Protein AF-A0A356KDH3-F1 (afdb_monomer_lite)

Foldseek 3Di:
DDVVVVLVVLLLVLLVLLLVLLVVLQVLLLLLQLVLCQLQVLLDPDDLLVLQPDDQVPQVVPDPDPGSSNSRSVVDTDLDLQSSQSNLQSSLPADPDPDRRGRQLDCVVPVPLNLVSNLSSLQSVCCVPVVQFCDPVSQVVNCVSVVDRGDGGRRRDDPVNSVVSNVSSVVSSLVVLVSSLVSSQVRQQNSCVVPVPSDDQQVVQQSSCVSSVHWHHHVRDIDD

Secondary structure (DSSP, 8-state):
--HHHHHHHHHHHHHHHHHHHHHHHHHHHHHHHHHHHHHHGGG--SGGGGGSSS-HHHHTTT---SSHHHHHHHTS----HHHHHHHHHHHTPPTT--S----TT-TTT-HHHHHHHHHHHHHHHHHHHHTTB--HHHHHHHHHHHSS-----B----HHHHHHHHHHHHHHHHHHHHHHHHHHHHHHHHHHHH-TTS--HHHHHHHHHHHHTS-EEETTEEE-

Structure (mmCIF, N/CA/C/O backbone):
data_AF-A0A356KDH3-F1
#
_entry.id   AF-A0A356KDH3-F1
#
loop_
_atom_site.group_PDB
_atom_site.id
_atom_site.type_symbol
_atom_site.label_atom_id
_atom_site.label_alt_id
_atom_site.label_comp_id
_atom_site.label_asym_id
_atom_site.label_entity_id
_atom_site.label_seq_id
_atom_site.pdbx_PDB_ins_code
_atom_site.Cartn_x
_atom_site.Cartn_y
_atom_site.Cartn_z
_atom_site.occupancy
_atom_site.B_iso_or_equiv
_atom_site.auth_seq_id
_atom_site.auth_comp_id
_atom_site.auth_asym_id
_atom_site.auth_atom_id
_atom_site.pdbx_PDB_model_num
ATOM 1 N N . MET A 1 1 ? 39.402 -3.839 -19.438 1.00 57.22 1 MET A N 1
ATOM 2 C CA . MET A 1 1 ? 38.059 -4.019 -18.837 1.00 57.22 1 MET A CA 1
ATOM 3 C C . MET A 1 1 ? 37.031 -3.725 -19.926 1.00 57.22 1 MET A C 1
ATOM 5 O O . MET A 1 1 ? 37.143 -2.664 -20.517 1.00 57.22 1 MET A O 1
ATOM 9 N N . HIS A 1 2 ? 36.132 -4.651 -20.288 1.00 72.75 2 HIS A N 1
ATOM 10 C CA . HIS A 1 2 ? 35.203 -4.473 -21.423 1.00 72.75 2 HIS A CA 1
ATOM 11 C C . HIS A 1 2 ? 34.032 -3.538 -21.049 1.00 72.75 2 HIS A C 1
ATOM 13 O O . HIS A 1 2 ? 33.134 -3.988 -20.330 1.00 72.75 2 HIS A O 1
ATOM 19 N N . PRO A 1 3 ? 33.976 -2.282 -21.542 1.00 82.12 3 PRO A N 1
ATOM 20 C CA . PRO A 1 3 ? 32.981 -1.294 -21.101 1.00 82.12 3 PRO A CA 1
ATOM 21 C C . PRO A 1 3 ? 31.536 -1.746 -21.354 1.00 82.12 3 PRO A C 1
ATOM 23 O O . PRO A 1 3 ? 30.686 -1.651 -20.474 1.00 82.12 3 PRO A O 1
ATOM 26 N N . ALA A 1 4 ? 31.288 -2.385 -22.501 1.00 85.38 4 ALA A N 1
ATOM 27 C CA . ALA A 1 4 ? 29.973 -2.919 -22.854 1.00 85.38 4 ALA A CA 1
ATOM 28 C C . ALA A 1 4 ? 29.511 -4.074 -21.942 1.00 85.38 4 ALA A C 1
ATOM 30 O O . ALA A 1 4 ? 28.316 -4.276 -21.732 1.00 85.38 4 ALA A O 1
ATOM 31 N N . ALA A 1 5 ? 30.440 -4.870 -21.401 1.00 87.56 5 ALA A N 1
ATOM 32 C CA . ALA A 1 5 ? 30.086 -5.934 -20.463 1.00 87.56 5 ALA A CA 1
ATOM 33 C C . ALA A 1 5 ? 29.692 -5.351 -19.101 1.00 87.56 5 ALA A C 1
ATOM 35 O O . ALA A 1 5 ? 28.719 -5.812 -18.503 1.00 87.56 5 ALA A O 1
ATOM 36 N N . PHE A 1 6 ? 30.416 -4.327 -18.649 1.00 90.38 6 PHE A N 1
ATOM 37 C CA . PHE A 1 6 ? 30.128 -3.603 -17.416 1.00 90.38 6 PHE A CA 1
ATOM 38 C C . PHE A 1 6 ? 28.756 -2.919 -17.466 1.00 90.38 6 PHE A C 1
ATOM 40 O O . PHE A 1 6 ? 27.935 -3.132 -16.577 1.00 90.38 6 PHE A O 1
ATOM 47 N N . GLU A 1 7 ? 28.459 -2.192 -18.542 1.00 89.19 7 GLU A N 1
ATOM 48 C CA . GLU A 1 7 ? 27.177 -1.505 -18.737 1.00 89.19 7 GLU A CA 1
ATOM 49 C C . GLU A 1 7 ? 25.983 -2.477 -18.706 1.00 89.19 7 GLU A C 1
ATOM 51 O O . GLU A 1 7 ? 25.019 -2.275 -17.963 1.00 89.19 7 GLU A O 1
ATOM 56 N N . ARG A 1 8 ? 26.080 -3.616 -19.408 1.00 89.38 8 ARG A N 1
ATOM 57 C CA . ARG A 1 8 ? 25.052 -4.671 -19.344 1.00 89.38 8 ARG A CA 1
ATOM 58 C C . ARG A 1 8 ? 24.839 -5.203 -17.927 1.00 89.38 8 ARG A C 1
ATOM 60 O O . ARG A 1 8 ? 23.698 -5.472 -17.548 1.00 89.38 8 ARG A O 1
ATOM 67 N N . HIS A 1 9 ? 25.909 -5.376 -17.150 1.00 91.12 9 HIS A N 1
ATOM 68 C CA . HIS A 1 9 ? 25.795 -5.807 -15.754 1.00 91.12 9 HIS A CA 1
ATOM 69 C C . HIS A 1 9 ? 25.135 -4.735 -14.889 1.00 91.12 9 HIS A C 1
ATOM 71 O O . HIS A 1 9 ? 24.258 -5.070 -14.096 1.00 91.12 9 HIS A O 1
ATOM 77 N N . GLN A 1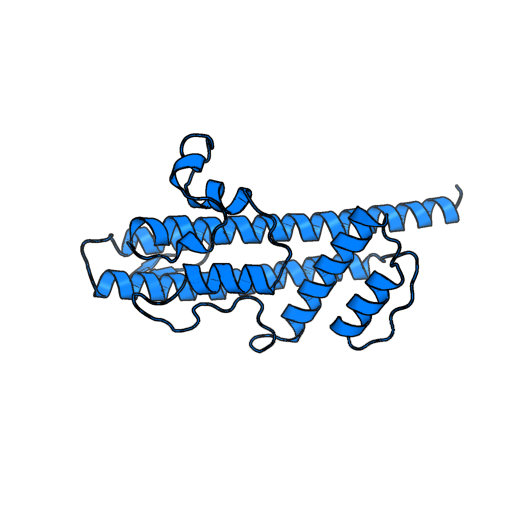 10 ? 25.462 -3.457 -15.089 1.00 93.88 10 GLN A N 1
ATOM 78 C CA . GLN A 1 10 ? 24.799 -2.366 -14.376 1.00 93.88 10 GLN A CA 1
ATOM 79 C C . GLN A 1 10 ? 23.290 -2.337 -14.642 1.00 93.88 10 GLN A C 1
ATOM 81 O O . GLN A 1 10 ? 22.510 -2.266 -13.696 1.00 93.88 10 GLN A O 1
ATOM 86 N N . HIS A 1 11 ? 22.850 -2.462 -15.897 1.00 92.75 11 HIS A N 1
ATOM 87 C CA . HIS A 1 11 ? 21.415 -2.522 -16.200 1.00 92.75 11 HIS A CA 1
ATOM 88 C C . HIS A 1 11 ? 20.734 -3.745 -15.580 1.00 92.75 11 HIS A C 1
ATOM 90 O O . HIS A 1 11 ? 19.606 -3.647 -15.100 1.00 92.75 11 HIS A O 1
ATOM 96 N N . ARG A 1 12 ? 21.411 -4.901 -15.535 1.00 91.69 12 ARG A N 1
ATOM 97 C CA . ARG A 1 12 ? 20.897 -6.090 -14.837 1.00 91.69 12 ARG A CA 1
ATOM 98 C C . ARG A 1 12 ? 20.719 -5.830 -13.343 1.00 91.69 12 ARG A C 1
ATOM 100 O O . ARG A 1 12 ? 19.638 -6.101 -12.834 1.00 91.69 12 ARG A O 1
ATOM 107 N N . LEU A 1 13 ? 21.725 -5.259 -12.682 1.00 94.44 13 LEU A N 1
ATOM 108 C CA . LEU A 1 13 ? 21.661 -4.920 -11.259 1.00 94.44 13 LEU A CA 1
ATOM 109 C C . LEU A 1 13 ? 20.529 -3.935 -10.965 1.00 94.44 13 LEU A C 1
ATOM 111 O O . LEU A 1 13 ? 19.724 -4.184 -10.077 1.00 94.44 13 LEU A O 1
ATOM 115 N N . ARG A 1 14 ? 20.392 -2.867 -11.755 1.00 96.25 14 ARG A N 1
ATOM 116 C CA . ARG A 1 14 ? 19.318 -1.876 -11.569 1.00 96.25 14 ARG A CA 1
ATOM 117 C C . ARG A 1 14 ? 17.923 -2.490 -11.684 1.00 96.25 14 ARG A C 1
ATOM 119 O O . ARG A 1 14 ? 17.035 -2.126 -10.925 1.00 96.25 14 ARG A O 1
ATOM 126 N N . ARG A 1 15 ? 17.726 -3.461 -12.581 1.00 95.06 15 ARG A N 1
ATOM 127 C CA . ARG A 1 15 ? 16.456 -4.202 -12.664 1.00 95.06 15 ARG A CA 1
ATOM 128 C C . ARG A 1 15 ? 16.177 -5.036 -11.422 1.00 95.06 15 ARG A C 1
ATOM 130 O O . ARG A 1 15 ? 15.038 -5.053 -10.974 1.00 95.06 15 ARG A O 1
ATOM 137 N N . LEU A 1 16 ? 17.195 -5.695 -10.870 1.00 94.88 16 LEU A N 1
ATOM 138 C CA . LEU A 1 16 ? 17.052 -6.428 -9.610 1.00 94.88 16 LEU A CA 1
ATOM 139 C C . LEU A 1 16 ? 16.675 -5.484 -8.466 1.00 94.88 16 LEU A C 1
ATOM 141 O O . LEU A 1 16 ? 15.804 -5.821 -7.676 1.00 94.88 16 LEU A O 1
ATOM 145 N N . VAL A 1 17 ? 17.258 -4.282 -8.425 1.00 96.38 17 VAL A N 1
ATOM 146 C CA . VAL A 1 17 ? 16.888 -3.265 -7.431 1.00 96.38 17 VAL A CA 1
ATOM 147 C C . VAL A 1 17 ? 15.428 -2.829 -7.594 1.00 96.38 17 VAL A C 1
ATOM 149 O O . VAL A 1 17 ? 14.711 -2.782 -6.604 1.00 96.38 17 VAL A O 1
ATOM 152 N N . ILE A 1 18 ? 14.950 -2.571 -8.817 1.00 96.25 18 ILE A N 1
ATOM 153 C CA . ILE A 1 18 ? 13.535 -2.217 -9.054 1.00 96.25 18 ILE A CA 1
ATOM 154 C C . ILE A 1 18 ? 12.591 -3.335 -8.589 1.00 96.25 18 ILE A C 1
ATOM 156 O O . ILE A 1 18 ? 11.567 -3.049 -7.972 1.00 96.25 18 ILE A O 1
ATOM 160 N N . VAL A 1 19 ? 12.930 -4.601 -8.854 1.00 95.38 19 VAL A N 1
ATOM 161 C CA . VAL A 1 19 ? 12.142 -5.745 -8.365 1.00 95.38 19 VAL A CA 1
ATOM 162 C C . VAL A 1 19 ? 12.132 -5.784 -6.842 1.00 95.38 19 VAL A C 1
ATOM 164 O O . VAL A 1 19 ? 11.056 -5.877 -6.261 1.00 95.38 19 VAL A O 1
ATOM 167 N N . ALA A 1 20 ? 13.295 -5.643 -6.205 1.00 96.38 20 ALA A N 1
ATOM 168 C CA . ALA A 1 20 ? 13.407 -5.647 -4.751 1.00 96.38 20 ALA A CA 1
ATOM 169 C C . ALA A 1 20 ? 12.597 -4.512 -4.101 1.00 96.38 20 ALA A C 1
ATOM 171 O O . ALA A 1 20 ? 11.938 -4.738 -3.093 1.00 96.38 20 ALA A O 1
ATOM 172 N N . LEU A 1 21 ? 12.587 -3.314 -4.698 1.00 97.25 21 LEU A N 1
ATOM 173 C CA . LEU A 1 21 ? 11.767 -2.191 -4.231 1.00 97.25 21 LEU A CA 1
ATOM 174 C C . LEU A 1 21 ? 10.266 -2.505 -4.319 1.00 97.25 21 LEU A C 1
ATOM 176 O O . LEU A 1 21 ? 9.533 -2.280 -3.360 1.00 97.25 21 LEU A O 1
ATOM 180 N N . ALA A 1 22 ? 9.806 -3.066 -5.441 1.00 95.50 22 ALA A N 1
ATOM 181 C CA . ALA A 1 22 ? 8.402 -3.440 -5.610 1.00 95.50 22 ALA A CA 1
ATOM 182 C C . ALA A 1 22 ? 7.972 -4.575 -4.657 1.00 95.50 22 ALA A C 1
ATOM 184 O O . ALA A 1 22 ? 6.847 -4.567 -4.166 1.00 95.50 22 ALA A O 1
ATOM 185 N N . GLU A 1 23 ? 8.857 -5.534 -4.373 1.00 94.31 23 GLU A N 1
ATOM 186 C CA . GLU A 1 23 ? 8.612 -6.615 -3.405 1.00 94.31 23 GLU A CA 1
ATOM 187 C C . GLU A 1 23 ? 8.605 -6.118 -1.959 1.00 94.31 23 GLU A C 1
ATOM 189 O O . GLU A 1 23 ? 7.753 -6.529 -1.172 1.00 94.31 23 GLU A O 1
ATOM 194 N N . ALA A 1 24 ? 9.514 -5.206 -1.609 1.00 95.75 24 ALA A N 1
ATOM 195 C CA . ALA A 1 24 ? 9.510 -4.552 -0.305 1.00 95.75 24 ALA A CA 1
ATOM 196 C C . ALA A 1 24 ? 8.209 -3.769 -0.090 1.00 95.75 24 ALA A C 1
ATOM 198 O O . ALA A 1 24 ? 7.598 -3.869 0.971 1.00 95.75 24 ALA A O 1
ATOM 199 N N . PHE A 1 25 ? 7.739 -3.063 -1.122 1.00 96.00 25 PHE A N 1
ATOM 200 C CA . PHE A 1 25 ? 6.462 -2.365 -1.067 1.00 96.00 25 PHE A CA 1
ATOM 201 C C . PHE A 1 25 ? 5.271 -3.325 -0.924 1.00 96.00 25 PHE A C 1
ATOM 203 O O . PHE A 1 25 ? 4.368 -3.066 -0.137 1.00 96.00 25 PHE A O 1
ATOM 210 N N . GLU A 1 26 ? 5.270 -4.471 -1.615 1.00 94.12 26 GLU A N 1
ATOM 211 C CA . GLU A 1 26 ? 4.244 -5.505 -1.416 1.00 94.12 26 GLU A CA 1
ATOM 212 C C . GLU A 1 26 ? 4.212 -6.015 0.033 1.00 94.12 26 GLU A C 1
ATOM 214 O O . GLU A 1 26 ? 3.135 -6.172 0.613 1.00 94.12 26 GLU A O 1
ATOM 219 N N . ARG A 1 27 ? 5.382 -6.260 0.634 1.00 93.44 27 ARG A N 1
ATOM 220 C CA . ARG A 1 27 ? 5.480 -6.662 2.042 1.00 93.44 27 ARG A CA 1
ATOM 221 C C . ARG A 1 27 ? 4.936 -5.575 2.971 1.00 93.44 27 ARG A C 1
ATOM 223 O O . ARG A 1 27 ? 4.123 -5.897 3.831 1.00 93.44 27 ARG A O 1
ATOM 230 N N . TYR A 1 28 ? 5.276 -4.313 2.729 1.00 94.75 28 TYR A N 1
ATOM 231 C CA . TYR A 1 28 ? 4.692 -3.181 3.449 1.00 94.75 28 TYR A CA 1
ATOM 232 C C . TYR A 1 28 ? 3.150 -3.172 3.368 1.00 94.75 28 TYR A C 1
ATOM 234 O O . TYR A 1 28 ? 2.479 -3.082 4.395 1.00 94.75 28 TYR A O 1
ATOM 242 N N . LEU A 1 29 ? 2.559 -3.367 2.179 1.00 93.81 29 LEU A N 1
ATOM 243 C CA . LEU A 1 29 ? 1.096 -3.431 2.023 1.00 93.81 29 LEU A CA 1
ATOM 244 C C . LEU A 1 29 ? 0.463 -4.531 2.888 1.00 93.81 29 LEU A C 1
ATOM 246 O O . LEU A 1 29 ? -0.603 -4.326 3.473 1.00 93.81 29 LEU A O 1
ATOM 250 N N . LYS A 1 30 ? 1.111 -5.698 2.965 1.00 91.81 30 LYS A N 1
ATOM 251 C CA . LYS A 1 30 ? 0.658 -6.824 3.789 1.00 91.81 30 LYS A CA 1
ATOM 252 C C . LYS A 1 30 ? 0.759 -6.528 5.279 1.00 91.81 30 LYS A C 1
ATOM 254 O O . LYS A 1 30 ? -0.154 -6.898 6.011 1.00 91.81 30 LYS A O 1
ATOM 259 N N . GLU A 1 31 ? 1.832 -5.878 5.718 1.00 92.94 31 GLU A N 1
ATOM 260 C CA . GLU A 1 31 ? 2.036 -5.480 7.115 1.00 92.94 31 GLU A CA 1
ATOM 261 C C . GLU A 1 31 ? 0.968 -4.475 7.560 1.00 92.94 31 GLU A C 1
ATOM 263 O O . GLU A 1 31 ? 0.298 -4.693 8.569 1.00 92.94 31 GLU A O 1
ATOM 268 N N . VAL A 1 32 ? 0.700 -3.445 6.752 1.00 94.44 32 VAL A N 1
ATOM 269 C CA . VAL A 1 32 ? -0.387 -2.487 7.019 1.00 94.44 32 VAL A CA 1
ATOM 270 C C . VAL A 1 32 ? -1.753 -3.176 7.002 1.00 94.44 32 VAL A C 1
ATOM 272 O O . VAL A 1 32 ? -2.603 -2.916 7.857 1.00 94.44 32 VAL A O 1
ATOM 275 N N . GLY A 1 33 ? -1.974 -4.095 6.059 1.00 91.88 33 GLY A N 1
ATOM 276 C CA . GLY A 1 33 ? -3.181 -4.916 6.020 1.00 91.88 33 GLY A CA 1
ATOM 277 C C . GLY A 1 33 ? -3.348 -5.772 7.279 1.00 91.88 33 GLY A C 1
ATOM 278 O O . GLY A 1 33 ? -4.453 -5.863 7.809 1.00 91.88 33 GLY A O 1
ATOM 279 N N . ALA A 1 34 ? -2.262 -6.360 7.784 1.00 90.69 34 ALA A N 1
ATOM 280 C CA . ALA A 1 34 ? -2.263 -7.168 8.999 1.00 90.69 34 ALA A CA 1
ATOM 281 C C . ALA A 1 34 ? -2.639 -6.334 10.228 1.00 90.69 34 ALA A C 1
ATOM 283 O O . ALA A 1 34 ? -3.549 -6.726 10.953 1.00 90.69 34 ALA A O 1
ATOM 284 N N . ILE A 1 35 ? -2.043 -5.145 10.380 1.00 92.94 35 ILE A N 1
ATOM 285 C CA . ILE A 1 35 ? -2.403 -4.180 11.431 1.00 92.94 35 I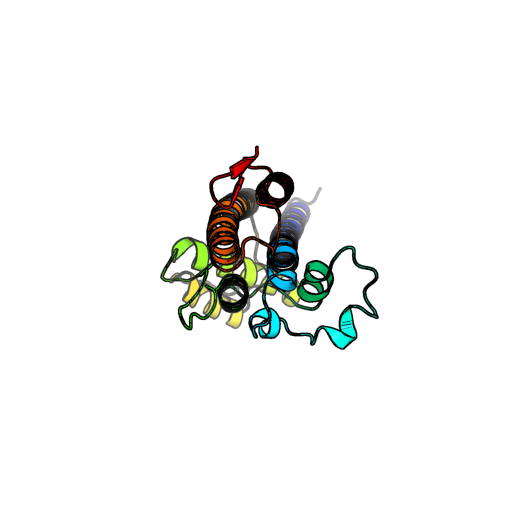LE A CA 1
ATOM 286 C C . ILE A 1 35 ? -3.910 -3.893 11.406 1.00 92.94 35 ILE A C 1
ATOM 288 O O . ILE A 1 35 ? -4.584 -3.969 12.432 1.00 92.94 35 ILE A O 1
ATOM 292 N N . CYS A 1 36 ? -4.465 -3.616 10.222 1.00 92.00 36 CYS A N 1
ATOM 293 C CA . CYS A 1 36 ? -5.896 -3.355 10.080 1.00 92.00 36 CYS A CA 1
ATOM 294 C C . CYS A 1 36 ? -6.749 -4.555 10.517 1.00 92.00 36 CYS A C 1
ATOM 296 O O . CYS A 1 36 ? -7.773 -4.374 11.171 1.00 92.00 36 CYS A O 1
ATOM 298 N N . VAL A 1 37 ? -6.349 -5.780 10.162 1.00 89.50 37 VAL A N 1
ATOM 299 C CA . VAL A 1 37 ? -7.062 -6.996 10.575 1.00 89.50 37 VAL A CA 1
ATOM 300 C C . VAL A 1 37 ? -7.001 -7.173 12.085 1.00 89.50 37 VAL A C 1
ATOM 302 O O . VAL A 1 37 ? -8.040 -7.418 12.689 1.00 89.50 37 VAL A O 1
ATOM 305 N N . ASP A 1 38 ? -5.830 -7.024 12.696 1.00 88.81 38 ASP A N 1
ATOM 306 C CA . ASP A 1 38 ? -5.641 -7.266 14.128 1.00 88.81 38 ASP A CA 1
ATOM 307 C C . ASP A 1 38 ? -6.406 -6.254 14.998 1.00 88.81 38 ASP A C 1
ATOM 309 O O . ASP A 1 38 ? -6.894 -6.609 16.070 1.00 88.81 38 ASP A O 1
ATOM 313 N N . HIS A 1 39 ? -6.601 -5.019 14.520 1.00 90.12 39 HIS A N 1
ATOM 314 C CA . HIS A 1 39 ? -7.438 -4.031 15.213 1.00 90.12 39 HIS A CA 1
ATOM 315 C C . HIS A 1 39 ? -8.932 -4.226 15.009 1.00 90.12 39 HIS A C 1
ATOM 317 O O . HIS A 1 39 ? -9.712 -3.943 15.913 1.00 90.12 39 HIS A O 1
ATOM 323 N N . VAL A 1 40 ? -9.346 -4.679 13.829 1.00 88.12 40 VAL A N 1
ATOM 324 C CA . VAL A 1 40 ? -10.763 -4.710 13.458 1.00 88.12 40 VAL A CA 1
ATOM 325 C C . VAL A 1 40 ? -11.410 -6.059 13.778 1.00 88.12 40 VAL A C 1
ATOM 327 O O . VAL A 1 40 ? -12.534 -6.092 14.272 1.00 88.12 40 VAL A O 1
ATOM 330 N N . ALA A 1 41 ? -10.723 -7.174 13.522 1.00 85.31 41 ALA A N 1
ATOM 331 C CA . ALA A 1 41 ? -11.270 -8.523 13.677 1.00 85.31 41 ALA A CA 1
ATOM 332 C C . ALA A 1 41 ? -11.812 -8.834 15.086 1.00 85.31 41 ALA A C 1
ATOM 334 O O . ALA A 1 41 ? -12.866 -9.463 15.160 1.00 85.31 41 ALA A O 1
ATOM 335 N N . PRO A 1 42 ? -11.174 -8.401 16.194 1.00 85.38 42 PRO A N 1
ATOM 336 C CA . PRO A 1 42 ? -11.698 -8.664 17.537 1.00 85.38 42 PRO A CA 1
ATOM 337 C C . PRO A 1 42 ? -12.964 -7.869 17.881 1.00 85.38 42 PRO A C 1
ATOM 339 O O . PRO A 1 42 ? -13.650 -8.210 18.839 1.00 85.38 42 PRO A O 1
ATOM 342 N N . LEU A 1 43 ? -13.252 -6.796 17.137 1.00 85.00 43 LEU A N 1
ATOM 343 C CA . LEU A 1 43 ? -14.260 -5.792 17.491 1.00 85.00 43 LEU A CA 1
ATOM 344 C C . LEU A 1 43 ? -15.539 -5.892 16.655 1.00 85.00 43 LEU A C 1
ATOM 346 O O . LEU A 1 43 ? -16.503 -5.175 16.911 1.00 85.00 43 LEU A O 1
ATOM 350 N N . VAL A 1 44 ? -15.551 -6.746 15.631 1.00 81.88 44 VAL A N 1
ATOM 351 C CA . VAL A 1 44 ? -16.681 -6.880 14.710 1.00 81.88 44 VAL A CA 1
ATOM 352 C C . VAL A 1 44 ? -17.069 -8.340 14.513 1.00 81.88 44 VAL A C 1
ATOM 354 O O . VAL A 1 44 ? -16.235 -9.238 14.506 1.00 81.88 44 VAL A O 1
ATOM 357 N N . THR A 1 45 ? -18.359 -8.579 14.298 1.00 75.44 45 THR A N 1
ATOM 358 C CA . THR A 1 45 ? -18.921 -9.915 14.033 1.00 75.44 45 THR A CA 1
ATOM 359 C C . THR A 1 45 ? -19.390 -10.082 12.586 1.00 75.44 45 THR A C 1
ATOM 361 O O . THR A 1 45 ? -20.043 -11.068 12.249 1.00 75.44 45 THR A O 1
ATOM 364 N N . ASP A 1 46 ? -19.073 -9.115 11.720 1.00 74.62 46 ASP A N 1
ATOM 365 C CA . ASP A 1 46 ? -19.547 -9.068 10.341 1.00 74.62 46 ASP A CA 1
ATOM 366 C C . ASP A 1 46 ? -18.600 -9.733 9.320 1.00 74.62 46 ASP A C 1
ATOM 368 O O . ASP A 1 46 ? -17.503 -10.214 9.608 1.00 74.62 46 ASP A O 1
ATOM 372 N N . ASP A 1 47 ? -19.054 -9.753 8.068 1.00 73.44 47 ASP A N 1
ATOM 373 C CA . ASP A 1 47 ? -18.426 -10.455 6.952 1.00 73.44 47 ASP A CA 1
ATOM 374 C C . ASP A 1 47 ? -17.217 -9.730 6.326 1.00 73.44 47 ASP A C 1
ATOM 376 O O . ASP A 1 47 ? -16.783 -10.095 5.221 1.00 73.44 47 ASP A O 1
ATOM 380 N N . ARG A 1 48 ? -16.658 -8.684 6.947 1.00 76.88 48 ARG A N 1
ATOM 381 C CA . ARG A 1 48 ? -15.560 -7.908 6.343 1.00 76.88 48 ARG A CA 1
ATOM 382 C C . ARG A 1 48 ? -14.294 -8.729 6.082 1.00 76.88 48 ARG A C 1
ATOM 384 O O . ARG A 1 48 ? -13.632 -8.514 5.069 1.00 76.88 48 ARG A O 1
ATOM 391 N N . LEU A 1 49 ? -14.017 -9.753 6.891 1.00 74.88 49 LEU A N 1
ATOM 392 C CA . LEU A 1 49 ? -12.844 -10.623 6.719 1.00 74.88 49 LEU A CA 1
ATOM 393 C C . LEU A 1 49 ? -12.967 -11.617 5.551 1.00 74.88 49 LEU A C 1
ATOM 395 O O . LEU A 1 49 ? -11.954 -12.143 5.099 1.00 74.88 49 LEU A O 1
ATOM 399 N N . LYS A 1 50 ? -14.165 -11.815 4.972 1.00 75.12 50 LYS A N 1
ATOM 400 C CA . LYS A 1 50 ? -14.356 -12.665 3.773 1.00 75.12 50 LYS A CA 1
ATOM 401 C C . LYS A 1 50 ? -13.633 -12.139 2.526 1.00 75.12 50 LYS A C 1
ATOM 403 O O . LYS A 1 50 ? -13.588 -12.825 1.510 1.00 75.12 50 LYS A O 1
ATOM 408 N N . VAL A 1 51 ? -13.115 -10.908 2.560 1.00 74.00 51 VAL A N 1
ATOM 409 C CA . VAL A 1 51 ? -12.284 -10.359 1.476 1.00 74.00 51 VAL A CA 1
ATOM 410 C C . VAL A 1 51 ? -10.898 -11.006 1.411 1.00 74.00 51 VAL A C 1
ATOM 412 O O . VAL A 1 51 ? -10.214 -10.897 0.392 1.00 74.00 51 VAL A O 1
ATOM 415 N N . LEU A 1 52 ? -10.485 -11.674 2.488 1.00 72.44 52 LEU A N 1
ATOM 416 C CA . LEU A 1 52 ? -9.224 -12.388 2.572 1.00 72.44 52 LEU A CA 1
ATOM 417 C C . LEU A 1 52 ? -9.437 -13.838 2.106 1.00 72.44 52 LEU A C 1
ATOM 419 O O . LEU A 1 52 ? -10.470 -14.440 2.396 1.00 72.44 52 LEU A O 1
ATOM 423 N N . PRO A 1 53 ? -8.491 -14.396 1.334 1.00 63.66 53 PRO A N 1
ATOM 424 C CA . PRO A 1 53 ? -8.718 -15.618 0.565 1.00 63.66 53 PRO A CA 1
ATOM 425 C C . PRO A 1 53 ? -8.825 -16.890 1.410 1.00 63.66 53 PRO A C 1
ATOM 427 O O . PRO A 1 53 ? -9.251 -17.914 0.882 1.00 63.66 53 PRO A O 1
ATOM 430 N N . VAL A 1 54 ? -8.444 -16.854 2.690 1.00 61.94 54 VAL A N 1
ATOM 431 C CA . VAL A 1 54 ? -8.436 -18.046 3.541 1.00 61.94 54 VAL A CA 1
ATOM 432 C C . VAL A 1 54 ? -9.465 -17.930 4.657 1.00 61.94 54 VAL A C 1
ATOM 434 O O . VAL A 1 54 ? -9.483 -16.962 5.413 1.00 61.94 54 VAL A O 1
ATOM 437 N N . THR A 1 55 ? -10.314 -18.950 4.794 1.00 55.66 55 THR A N 1
ATOM 438 C CA . THR A 1 55 ? -11.181 -19.116 5.962 1.00 55.66 55 THR A CA 1
ATOM 439 C C . THR A 1 55 ? -10.326 -19.327 7.213 1.00 55.66 55 THR A C 1
ATOM 441 O O . THR A 1 55 ? -9.573 -20.299 7.293 1.00 55.66 55 THR A O 1
ATOM 444 N N . ALA A 1 56 ? -10.478 -18.431 8.193 1.00 50.56 56 ALA A N 1
ATOM 445 C CA . ALA A 1 56 ? -9.673 -18.318 9.417 1.00 50.56 56 ALA A CA 1
ATOM 446 C C . ALA A 1 56 ? -9.451 -19.635 10.196 1.00 50.56 56 ALA A C 1
ATOM 448 O O . ALA A 1 56 ? -8.437 -19.787 10.873 1.00 50.56 56 ALA A O 1
ATOM 449 N N . ILE A 1 57 ? -10.355 -20.610 10.052 1.00 48.38 57 ILE A N 1
ATOM 450 C CA . ILE A 1 57 ? -10.353 -21.883 10.790 1.00 48.38 57 ILE A CA 1
ATOM 451 C C . ILE A 1 57 ? -9.154 -22.785 10.423 1.00 48.38 57 ILE A C 1
ATOM 453 O O . ILE A 1 57 ? -8.688 -23.544 11.266 1.00 48.38 57 ILE A O 1
ATOM 457 N N . GLY A 1 58 ? -8.605 -22.689 9.203 1.00 48.88 58 GLY A N 1
ATOM 458 C CA . GLY A 1 58 ? -7.449 -23.500 8.779 1.00 48.88 58 GLY A CA 1
ATOM 459 C C . GLY A 1 58 ? -6.080 -22.852 9.017 1.00 48.88 58 GLY A C 1
ATOM 460 O O . GLY A 1 58 ? -5.067 -23.539 9.047 1.00 48.88 58 GLY A O 1
ATOM 461 N N . VAL A 1 59 ? -6.027 -21.530 9.184 1.00 51.12 59 VAL A N 1
ATOM 462 C CA . VAL A 1 59 ? -4.772 -20.755 9.175 1.00 51.12 59 VAL A CA 1
ATOM 463 C C . VAL A 1 59 ? -4.180 -20.638 10.575 1.00 51.12 59 VAL A C 1
ATOM 465 O O . VAL A 1 59 ? -2.993 -20.894 10.756 1.00 51.12 59 VAL A O 1
ATOM 468 N N . ALA A 1 60 ? -5.001 -20.346 11.586 1.00 47.84 60 ALA A N 1
ATOM 469 C CA . ALA A 1 60 ? -4.526 -20.187 12.963 1.00 47.84 60 ALA A CA 1
ATOM 470 C C . ALA A 1 60 ? -3.887 -21.468 13.541 1.00 47.84 60 ALA A C 1
ATOM 472 O O . ALA A 1 60 ? -3.023 -21.392 14.406 1.00 47.84 60 ALA A O 1
ATOM 473 N N . ALA A 1 61 ? -4.270 -22.649 13.038 1.00 52.19 61 ALA A N 1
ATOM 474 C CA . ALA A 1 61 ? -3.695 -23.929 13.458 1.00 52.19 61 ALA A CA 1
ATOM 475 C C . ALA A 1 61 ? -2.335 -24.252 12.799 1.00 52.19 61 ALA A C 1
ATOM 477 O O . ALA A 1 61 ? -1.598 -25.097 13.307 1.00 52.19 61 ALA A O 1
ATOM 478 N N . HIS A 1 62 ? -1.996 -23.609 11.674 1.00 51.06 62 HIS A N 1
ATOM 479 C CA . HIS A 1 62 ? -0.795 -23.920 10.884 1.00 51.06 62 HIS A CA 1
ATOM 480 C C . HIS A 1 62 ? 0.249 -22.799 10.863 1.00 51.06 62 HIS A C 1
ATOM 482 O O . HIS A 1 62 ? 1.425 -23.072 10.619 1.00 51.06 62 HIS A O 1
ATOM 488 N N . PHE A 1 63 ? -0.146 -21.560 11.145 1.00 52.78 63 PHE A N 1
ATOM 489 C CA . PHE A 1 63 ? 0.754 -20.416 11.174 1.00 52.78 63 PHE A CA 1
ATOM 490 C C . PHE A 1 63 ? 1.214 -20.140 12.609 1.00 52.78 63 PHE A C 1
ATOM 492 O O . PHE A 1 63 ? 0.426 -19.744 13.461 1.00 52.78 63 PHE A O 1
ATOM 499 N N . LYS A 1 64 ? 2.514 -20.328 12.871 1.00 56.78 64 LYS A N 1
ATOM 500 C CA . LYS A 1 64 ? 3.200 -19.854 14.090 1.00 56.78 64 LYS A CA 1
ATOM 501 C C . LYS A 1 64 ? 3.469 -18.342 14.010 1.00 56.78 64 LYS A C 1
ATOM 503 O O . LYS A 1 64 ? 4.590 -17.905 14.245 1.00 56.78 64 LYS A O 1
ATOM 508 N N . GLU A 1 65 ? 2.492 -17.572 13.553 1.00 58.34 65 GLU A N 1
ATOM 509 C CA . GLU A 1 65 ? 2.657 -16.140 13.300 1.00 58.34 65 GLU A CA 1
ATOM 510 C C . GLU A 1 65 ? 2.192 -15.325 14.507 1.00 58.34 65 GLU A C 1
ATOM 512 O O . GLU A 1 65 ? 1.264 -15.723 15.208 1.00 58.34 65 GLU A O 1
ATOM 517 N N . ASP A 1 66 ? 2.811 -14.162 14.716 1.00 64.62 66 ASP A N 1
ATOM 518 C CA . ASP A 1 66 ? 2.571 -13.278 15.868 1.00 64.62 66 ASP A CA 1
ATOM 519 C C . ASP A 1 66 ? 1.179 -12.590 15.867 1.00 64.62 66 ASP A C 1
ATOM 521 O O . ASP A 1 66 ? 0.914 -11.747 16.721 1.00 64.62 66 ASP A O 1
ATOM 525 N N . GLY A 1 67 ? 0.279 -12.926 14.925 1.00 69.75 67 GLY A N 1
ATOM 526 C CA . GLY A 1 67 ? -1.060 -12.332 14.801 1.00 69.75 67 GLY A CA 1
ATOM 527 C C . GLY A 1 67 ? -1.930 -12.923 13.678 1.00 69.75 67 GLY A C 1
ATOM 528 O O . GLY A 1 67 ? -1.429 -13.532 12.725 1.00 69.75 67 GLY A O 1
ATOM 529 N N . LEU A 1 68 ? -3.253 -12.727 13.775 1.00 76.25 68 LEU A N 1
ATOM 530 C CA . LEU A 1 68 ? -4.242 -13.204 12.794 1.00 76.25 68 LEU A CA 1
ATOM 531 C C . LEU A 1 68 ? -4.068 -12.497 11.444 1.00 76.25 68 LEU A C 1
ATOM 533 O O . LEU A 1 68 ? -4.127 -13.135 10.390 1.00 76.25 68 LEU A O 1
ATOM 537 N N . GLY A 1 69 ? -3.824 -11.187 11.472 1.00 81.44 69 GLY A N 1
ATOM 538 C CA . GLY A 1 69 ? -3.622 -10.360 10.293 1.00 81.44 69 GLY A CA 1
ATOM 539 C C . GLY A 1 69 ? -2.443 -10.824 9.455 1.00 81.44 69 GLY A C 1
ATOM 540 O O . GLY A 1 69 ? -2.579 -10.994 8.243 1.00 81.44 69 GLY A O 1
ATOM 541 N N . LYS A 1 70 ? -1.308 -11.118 10.094 1.00 81.75 70 LYS A N 1
ATOM 542 C CA . LYS A 1 70 ? -0.104 -11.596 9.402 1.00 81.75 70 LYS A CA 1
ATOM 543 C C . LYS A 1 70 ? -0.370 -12.910 8.672 1.00 81.75 70 LYS A C 1
ATOM 545 O O . LYS A 1 70 ? -0.071 -13.032 7.484 1.00 81.75 70 LYS A O 1
ATOM 550 N N . ALA A 1 71 ? -1.022 -13.852 9.349 1.00 77.06 71 ALA A N 1
ATOM 551 C CA . ALA A 1 71 ? -1.340 -15.152 8.778 1.00 77.06 71 ALA A CA 1
ATOM 552 C C . ALA A 1 71 ? -2.316 -15.056 7.584 1.00 77.06 71 ALA A C 1
ATOM 554 O O . ALA A 1 71 ? -2.166 -15.771 6.592 1.00 77.06 71 ALA A O 1
ATOM 555 N N . LEU A 1 72 ? -3.291 -14.140 7.636 1.00 78.56 72 LEU A N 1
ATOM 556 C CA . LEU A 1 72 ? -4.243 -13.927 6.540 1.00 78.56 72 LEU A CA 1
ATOM 557 C C . LEU A 1 72 ? -3.647 -13.143 5.359 1.00 78.56 72 LEU A C 1
ATOM 559 O O . LEU A 1 72 ? -3.970 -13.436 4.203 1.00 78.56 72 LEU A O 1
ATOM 563 N N . CYS A 1 73 ? -2.784 -12.159 5.619 1.00 85.19 73 CYS A N 1
ATOM 564 C CA . CYS A 1 73 ? -2.182 -11.322 4.581 1.00 85.19 73 CYS A CA 1
ATOM 565 C C . CYS A 1 73 ? -1.056 -12.038 3.823 1.00 85.19 73 CYS A C 1
ATOM 567 O O . CYS A 1 73 ? -0.937 -11.855 2.607 1.00 85.19 73 CYS A O 1
ATOM 569 N N . GLU A 1 74 ? -0.272 -12.891 4.492 1.00 82.12 74 GLU A N 1
ATOM 570 C CA . GLU A 1 74 ? 0.859 -13.587 3.862 1.00 82.12 74 GLU A CA 1
ATOM 571 C C . GLU A 1 74 ? 0.436 -14.678 2.871 1.00 82.12 74 GLU A C 1
ATOM 573 O O . GLU A 1 74 ? 1.165 -14.973 1.924 1.00 82.12 74 GLU A O 1
ATOM 578 N N . ALA A 1 75 ? -0.783 -15.206 3.000 1.00 74.81 75 ALA A N 1
ATOM 579 C CA . ALA A 1 75 ? -1.310 -16.256 2.128 1.00 74.81 75 ALA A CA 1
ATOM 580 C C . ALA A 1 75 ? -1.575 -15.816 0.670 1.00 74.81 75 ALA A C 1
ATOM 582 O O . ALA A 1 75 ? -1.970 -16.639 -0.156 1.00 74.81 75 ALA A O 1
ATOM 583 N N . SER A 1 76 ? -1.410 -14.531 0.330 1.00 75.88 76 SER A N 1
ATOM 584 C CA . SER A 1 76 ? -1.723 -14.008 -1.006 1.00 75.88 76 SER A CA 1
ATOM 585 C C . SER A 1 76 ? -0.729 -12.973 -1.518 1.00 75.88 76 SER A C 1
ATOM 587 O O . SER A 1 76 ? 0.047 -12.408 -0.755 1.00 75.88 76 SER A O 1
ATOM 589 N N . THR A 1 77 ? -0.759 -12.725 -2.829 1.00 81.75 77 THR A N 1
ATOM 590 C CA . THR A 1 77 ? 0.041 -11.692 -3.505 1.00 81.75 77 THR A CA 1
ATOM 591 C C . THR A 1 77 ? -0.739 -10.377 -3.600 1.00 81.75 77 THR A C 1
ATOM 593 O O . THR A 1 77 ? -1.921 -10.374 -3.962 1.00 81.75 77 THR A O 1
ATOM 596 N N . TRP A 1 78 ? -0.082 -9.254 -3.297 1.00 86.12 78 TRP A N 1
ATOM 597 C CA . TRP A 1 78 ? -0.684 -7.914 -3.176 1.00 86.12 78 TRP A CA 1
ATOM 598 C C . TRP A 1 78 ? -0.155 -6.944 -4.245 1.00 86.12 78 TRP A C 1
ATOM 600 O O . TRP A 1 78 ? 0.272 -5.834 -3.953 1.00 86.12 78 TRP A O 1
ATOM 610 N N . LEU A 1 79 ? -0.191 -7.370 -5.510 1.00 80.69 79 LEU A N 1
ATOM 611 C CA . LEU A 1 79 ? 0.359 -6.621 -6.657 1.00 80.69 79 LEU A CA 1
ATOM 612 C C . LEU A 1 79 ? -0.709 -6.123 -7.642 1.00 80.69 79 LEU A C 1
ATOM 614 O O . LEU A 1 79 ? -0.405 -5.727 -8.765 1.00 80.69 79 LEU A O 1
ATOM 618 N N . ASP A 1 80 ? -1.973 -6.172 -7.234 1.00 85.44 80 ASP A N 1
ATOM 619 C CA . ASP A 1 80 ? -3.107 -5.681 -8.008 1.00 85.44 80 ASP A CA 1
ATOM 620 C C . ASP A 1 80 ? -3.753 -4.543 -7.221 1.00 85.44 80 ASP A C 1
ATOM 622 O O . ASP A 1 80 ? -4.327 -4.776 -6.155 1.00 85.44 80 ASP A O 1
ATOM 626 N N . CYS A 1 81 ? -3.626 -3.316 -7.740 1.00 85.00 81 CYS A N 1
ATOM 627 C CA . CYS A 1 81 ? -4.173 -2.120 -7.104 1.00 85.00 81 CYS A CA 1
ATOM 628 C C . CYS A 1 81 ? -5.664 -2.282 -6.811 1.00 85.00 81 CYS A C 1
ATOM 630 O O . CYS A 1 81 ? -6.072 -2.027 -5.688 1.00 85.00 81 CYS A O 1
ATOM 632 N N . ASP A 1 82 ? -6.445 -2.806 -7.758 1.00 86.06 82 ASP A N 1
ATOM 633 C CA . ASP A 1 82 ? -7.895 -2.942 -7.623 1.00 86.06 82 ASP A CA 1
ATOM 634 C C . ASP A 1 82 ? -8.239 -3.967 -6.523 1.00 86.06 82 ASP A C 1
ATOM 636 O O . ASP A 1 82 ? -9.144 -3.767 -5.703 1.00 86.06 82 ASP A O 1
ATOM 640 N N . ALA A 1 83 ? -7.465 -5.053 -6.438 1.00 86.19 83 ALA A N 1
ATOM 641 C CA . ALA A 1 83 ? -7.605 -6.036 -5.368 1.00 86.19 83 ALA A CA 1
ATOM 642 C C . ALA A 1 83 ? -7.179 -5.481 -3.996 1.00 86.19 83 ALA A C 1
ATOM 644 O O . ALA A 1 83 ? -7.809 -5.798 -2.986 1.00 86.19 83 ALA A O 1
ATOM 645 N N . VAL A 1 84 ? -6.124 -4.662 -3.934 1.00 87.44 84 VAL A N 1
ATOM 646 C CA . VAL A 1 84 ? -5.680 -3.977 -2.707 1.00 87.44 84 VAL A CA 1
ATOM 647 C C . VAL A 1 84 ? -6.744 -2.976 -2.247 1.00 87.44 84 VAL A C 1
ATOM 649 O O . VAL A 1 84 ? -7.171 -3.053 -1.094 1.00 87.44 84 VAL A O 1
ATOM 652 N N . THR A 1 85 ? -7.264 -2.132 -3.147 1.00 88.06 85 THR A N 1
ATOM 653 C CA . THR A 1 85 ? -8.386 -1.215 -2.883 1.00 88.06 85 THR A CA 1
ATOM 654 C C . THR A 1 85 ? -9.569 -1.961 -2.288 1.00 88.06 85 THR A C 1
ATOM 656 O O . THR A 1 85 ? -10.126 -1.547 -1.278 1.00 88.06 85 THR A O 1
ATOM 659 N N . LYS A 1 86 ? -9.953 -3.092 -2.891 1.00 88.12 86 LYS A N 1
ATOM 660 C CA . LYS A 1 86 ? -11.098 -3.886 -2.440 1.00 88.12 86 LYS A CA 1
ATOM 661 C C . LYS A 1 86 ? -10.894 -4.458 -1.037 1.00 88.12 86 LYS A C 1
ATOM 663 O O . LYS A 1 86 ? -11.845 -4.480 -0.256 1.00 88.12 86 LYS A O 1
ATOM 668 N N . ARG A 1 87 ? -9.681 -4.923 -0.716 1.00 88.06 87 ARG A N 1
ATOM 669 C CA . ARG A 1 87 ? -9.343 -5.461 0.613 1.00 88.06 87 ARG A CA 1
ATOM 670 C C . ARG A 1 87 ? -9.439 -4.383 1.683 1.00 88.06 87 ARG A C 1
ATOM 672 O O . ARG A 1 87 ? -10.222 -4.553 2.613 1.00 88.06 87 ARG A O 1
ATOM 679 N N . PHE A 1 88 ? -8.726 -3.270 1.517 1.00 89.00 88 PHE A N 1
ATOM 680 C CA . PHE A 1 88 ? -8.778 -2.160 2.474 1.00 89.00 88 PHE A CA 1
ATOM 681 C C . PHE A 1 88 ? -10.175 -1.545 2.567 1.00 89.00 88 PHE A C 1
ATOM 683 O O . PHE A 1 88 ? -10.660 -1.299 3.667 1.00 89.00 88 PHE A O 1
ATOM 690 N N . GLY A 1 89 ? -10.862 -1.393 1.435 1.00 88.56 89 GLY A N 1
ATOM 691 C CA . GLY A 1 89 ? -12.206 -0.829 1.388 1.00 88.56 89 GLY A CA 1
ATOM 692 C C . GLY A 1 89 ? -13.234 -1.659 2.138 1.00 88.56 89 GLY A C 1
ATOM 693 O O . GLY A 1 89 ? -14.126 -1.100 2.763 1.00 88.56 89 GLY A O 1
ATOM 694 N N . ARG A 1 90 ? -13.102 -2.987 2.127 1.00 87.44 90 ARG A N 1
ATOM 695 C CA . ARG A 1 90 ? -13.991 -3.863 2.892 1.00 87.44 90 ARG A CA 1
ATOM 696 C C . ARG A 1 90 ? -13.571 -3.984 4.354 1.00 87.44 90 ARG A C 1
ATOM 698 O O . ARG A 1 90 ? -14.432 -3.940 5.223 1.00 87.44 90 ARG A O 1
ATOM 705 N N . LEU A 1 91 ? -12.274 -4.120 4.624 1.00 86.88 91 LEU A N 1
ATOM 706 C CA . LEU A 1 91 ? -11.744 -4.259 5.981 1.00 86.88 91 LEU A CA 1
ATOM 707 C C . LEU A 1 91 ? -12.038 -3.024 6.841 1.00 86.88 91 LEU A C 1
ATOM 709 O O . LEU A 1 91 ? -12.445 -3.144 7.994 1.00 86.88 91 LEU A O 1
ATOM 713 N N . LEU A 1 92 ? -11.893 -1.844 6.243 1.00 88.81 92 LEU A N 1
ATOM 714 C CA . LEU A 1 92 ? -12.083 -0.552 6.889 1.00 88.81 92 LEU A CA 1
ATOM 715 C C . LEU A 1 92 ? -13.444 0.074 6.547 1.00 88.81 92 LEU A C 1
ATOM 717 O O . LEU A 1 92 ? -13.585 1.294 6.587 1.00 88.81 92 LEU A O 1
ATOM 721 N N . ALA A 1 93 ? -14.448 -0.720 6.171 1.00 87.31 93 ALA A N 1
ATOM 722 C CA . ALA A 1 93 ? -15.808 -0.224 5.960 1.00 87.31 93 ALA A CA 1
ATOM 723 C C . ALA A 1 93 ? -16.467 0.201 7.284 1.00 87.31 93 ALA A C 1
ATOM 725 O O . ALA A 1 93 ? -16.111 -0.305 8.355 1.00 87.31 93 ALA A O 1
ATOM 726 N N . ASP A 1 94 ? -17.415 1.140 7.205 1.00 82.19 94 ASP A N 1
ATOM 727 C CA . ASP A 1 94 ? -18.201 1.563 8.369 1.00 82.19 94 ASP A CA 1
ATOM 728 C C . ASP A 1 94 ? -18.991 0.383 8.941 1.00 82.19 94 ASP A C 1
ATOM 730 O O . ASP A 1 94 ? -19.367 -0.557 8.231 1.00 82.19 94 ASP A O 1
ATOM 734 N N . HIS A 1 95 ? -19.258 0.431 10.242 1.00 69.88 95 HIS A N 1
ATOM 735 C CA . HIS A 1 95 ? -20.091 -0.564 10.902 1.00 69.88 95 HIS A CA 1
ATOM 736 C C . HIS A 1 95 ? -21.515 -0.533 10.307 1.00 69.88 95 HIS A C 1
ATOM 738 O O . HIS A 1 95 ? -22.125 0.527 10.198 1.00 69.88 95 HIS A O 1
ATOM 744 N N . HIS A 1 96 ? -22.017 -1.692 9.861 1.00 64.75 96 HIS A N 1
ATOM 745 C CA . HIS A 1 96 ? -23.324 -1.872 9.197 1.00 64.75 96 HIS A CA 1
ATOM 746 C C . HIS A 1 96 ? -23.555 -1.157 7.852 1.00 64.75 96 HIS A C 1
ATOM 748 O O . HIS A 1 96 ? -24.666 -1.222 7.321 1.00 64.75 96 HIS A O 1
ATOM 754 N N . SER A 1 97 ? -22.545 -0.525 7.252 1.00 60.94 97 SER A N 1
ATOM 7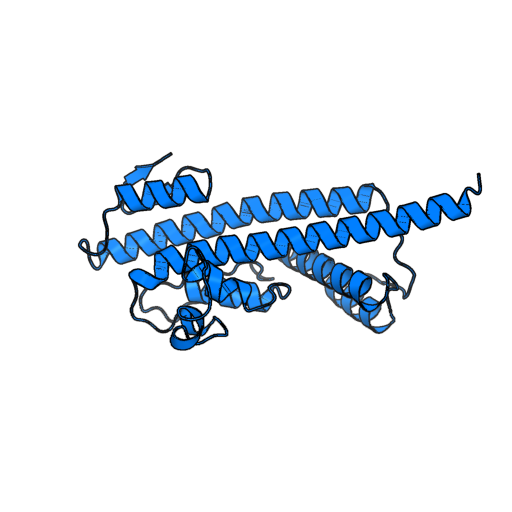55 C CA . SER A 1 97 ? -22.727 0.164 5.972 1.00 60.94 97 SER A CA 1
ATOM 756 C C . SER A 1 97 ? -22.453 -0.728 4.758 1.00 60.94 97 SER A C 1
ATOM 758 O O . SER A 1 97 ? -21.509 -1.516 4.728 1.00 60.94 97 SER A O 1
ATOM 760 N N . THR A 1 98 ? -23.254 -0.541 3.704 1.00 55.81 98 THR A N 1
ATOM 761 C CA . THR A 1 98 ? -22.978 -1.022 2.338 1.00 55.81 98 THR A CA 1
ATOM 762 C C . THR A 1 98 ? -22.144 -0.033 1.510 1.00 55.81 98 THR A C 1
ATOM 764 O O . THR A 1 98 ? -21.892 -0.291 0.331 1.00 55.81 98 THR A O 1
ATOM 767 N N . SER A 1 99 ? -21.752 1.116 2.078 1.00 55.78 99 SER A N 1
ATOM 768 C CA . SER A 1 99 ? -20.894 2.106 1.416 1.00 55.78 99 SER A CA 1
ATOM 769 C C . SER A 1 99 ? -19.498 1.542 1.130 1.00 55.78 99 SER A C 1
ATOM 771 O O . SER A 1 99 ? -19.012 0.618 1.784 1.00 55.78 99 SER A O 1
ATOM 773 N N . GLN A 1 100 ? -18.846 2.096 0.105 1.00 62.66 100 GLN A N 1
ATOM 774 C CA . GLN A 1 100 ? -17.450 1.788 -0.188 1.00 62.66 100 GLN A CA 1
ATOM 775 C C . GLN A 1 100 ? -16.590 2.364 0.945 1.00 62.66 100 GLN A C 1
ATOM 777 O O . GLN A 1 100 ? -16.562 3.580 1.112 1.00 62.66 100 GLN A O 1
ATOM 782 N N . GLY A 1 101 ? -15.920 1.511 1.728 1.00 73.69 101 GLY A N 1
ATOM 783 C CA . GLY A 1 101 ? -14.939 1.957 2.722 1.00 73.69 101 GLY A CA 1
ATOM 784 C C . GLY A 1 101 ? -13.684 2.548 2.070 1.00 73.69 101 GLY A C 1
ATOM 785 O O . GLY A 1 101 ? -13.727 3.041 0.947 1.00 73.69 101 GLY A O 1
ATOM 786 N N . LEU A 1 102 ? -12.538 2.496 2.751 1.00 83.75 102 LEU A N 1
ATOM 787 C CA . LEU A 1 102 ? -11.310 3.143 2.271 1.00 83.75 102 LEU A CA 1
ATOM 788 C C . LEU A 1 102 ? -10.869 2.678 0.871 1.00 83.75 102 LEU A C 1
ATOM 790 O O . LEU A 1 102 ? -10.520 1.518 0.656 1.00 83.75 102 LEU A O 1
ATOM 794 N N . ARG A 1 103 ? -10.794 3.609 -0.081 1.00 84.19 103 ARG A N 1
ATOM 795 C CA . ARG A 1 103 ? -10.395 3.320 -1.464 1.00 84.19 103 ARG A CA 1
ATOM 796 C C . ARG A 1 103 ? -8.929 3.669 -1.704 1.00 84.19 103 ARG A C 1
ATOM 798 O O . ARG A 1 103 ? -8.614 4.641 -2.384 1.00 84.19 103 ARG A O 1
ATOM 805 N N . LEU A 1 104 ? -8.027 2.860 -1.147 1.00 77.81 104 LEU A N 1
ATOM 806 C CA . LEU A 1 104 ? -6.591 2.982 -1.425 1.00 77.81 104 LEU A CA 1
ATOM 807 C C . LEU A 1 104 ? -6.313 2.601 -2.877 1.00 77.81 104 LEU A C 1
ATOM 809 O O . LEU A 1 104 ? -6.713 1.521 -3.288 1.00 77.81 104 LEU A O 1
ATOM 813 N N . PHE A 1 105 ? -5.620 3.449 -3.638 1.00 79.00 105 PHE A N 1
ATOM 814 C CA . PHE A 1 105 ? -5.286 3.203 -5.051 1.00 79.00 105 PHE A CA 1
ATOM 815 C C . PHE A 1 105 ? -6.495 3.035 -5.969 1.00 79.00 105 PHE A C 1
ATOM 817 O O . PHE A 1 105 ? -6.566 2.094 -6.754 1.00 79.00 105 PHE A O 1
ATOM 824 N N . ALA A 1 106 ? -7.445 3.958 -5.890 1.00 78.06 106 ALA A N 1
ATOM 825 C CA . ALA A 1 106 ? -8.510 4.042 -6.874 1.00 78.06 106 ALA A CA 1
ATOM 826 C C . ALA A 1 106 ? -8.223 5.169 -7.873 1.00 78.06 106 ALA A C 1
ATOM 828 O O . ALA A 1 106 ? -7.769 6.250 -7.494 1.00 78.06 106 ALA A O 1
ATOM 829 N N . GLN A 1 107 ? -8.491 4.911 -9.155 1.00 77.12 107 GLN A N 1
ATOM 830 C CA . GLN A 1 107 ? -8.216 5.860 -10.236 1.00 77.12 107 GLN A CA 1
ATOM 831 C C . GLN A 1 107 ? -8.938 7.205 -10.052 1.00 77.12 107 GLN A C 1
ATOM 833 O O . GLN A 1 107 ? -8.434 8.241 -10.464 1.00 77.12 107 GLN A O 1
ATOM 838 N N . ASP A 1 108 ? -10.115 7.197 -9.442 1.00 82.00 108 ASP A N 1
ATOM 839 C CA . ASP A 1 108 ? -10.923 8.377 -9.132 1.00 82.00 108 ASP A CA 1
ATOM 840 C C . ASP A 1 108 ? -10.512 9.096 -7.838 1.00 82.00 108 ASP A C 1
ATOM 842 O O . ASP A 1 108 ? -11.020 10.180 -7.569 1.00 82.00 108 ASP A O 1
ATOM 846 N N . VAL A 1 109 ? -9.595 8.521 -7.056 1.00 81.88 109 VAL A N 1
ATOM 847 C CA . VAL A 1 109 ? -9.003 9.161 -5.870 1.00 81.88 109 VAL A CA 1
ATOM 848 C C . VAL A 1 109 ? -7.687 9.841 -6.241 1.00 81.88 109 VAL A C 1
ATOM 850 O O . VAL A 1 109 ? -7.517 11.031 -6.001 1.00 81.88 109 VAL A O 1
ATOM 853 N N . ASP A 1 110 ? -6.767 9.090 -6.850 1.00 86.25 110 ASP A N 1
ATOM 854 C CA . ASP A 1 110 ? -5.463 9.585 -7.300 1.00 86.25 110 ASP A CA 1
ATOM 855 C C . ASP A 1 110 ? -5.044 8.810 -8.558 1.00 86.25 110 ASP A C 1
ATOM 857 O O . ASP A 1 110 ? -4.427 7.740 -8.499 1.00 86.25 110 ASP A O 1
ATOM 861 N N . ALA A 1 111 ? -5.451 9.334 -9.717 1.00 86.94 111 ALA A N 1
ATOM 862 C CA . ALA A 1 111 ? -5.235 8.697 -11.013 1.00 86.94 111 ALA A CA 1
ATOM 863 C C . ALA A 1 111 ? -3.747 8.513 -11.336 1.00 86.94 111 ALA A C 1
ATOM 865 O O . ALA A 1 111 ? -3.367 7.504 -11.942 1.00 86.94 111 ALA A O 1
ATOM 866 N N . ASP A 1 112 ? -2.913 9.470 -10.932 1.00 88.88 112 ASP A N 1
ATOM 867 C CA . ASP A 1 112 ? -1.490 9.477 -11.244 1.00 88.88 112 ASP A CA 1
ATOM 868 C C . ASP A 1 112 ? -0.760 8.428 -10.408 1.00 88.88 112 ASP A C 1
ATOM 870 O O . ASP A 1 112 ? -0.060 7.580 -10.967 1.00 88.88 112 ASP A O 1
ATOM 874 N N . ARG A 1 113 ? -1.004 8.387 -9.092 1.00 91.19 113 ARG A N 1
ATOM 875 C CA . ARG A 1 113 ? -0.448 7.356 -8.203 1.00 91.19 113 ARG A CA 1
ATOM 876 C C . ARG A 1 113 ? -0.938 5.964 -8.571 1.00 91.19 113 ARG A C 1
ATOM 878 O O . ARG A 1 113 ? -0.136 5.033 -8.616 1.00 91.19 113 ARG A O 1
ATOM 885 N N . TYR A 1 114 ? -2.226 5.818 -8.889 1.00 89.81 114 TYR A N 1
ATOM 886 C CA . TYR A 1 114 ? -2.789 4.559 -9.381 1.00 89.81 114 TYR A CA 1
ATOM 887 C C . TYR A 1 114 ? -2.048 4.065 -10.628 1.00 89.81 114 TYR A C 1
ATOM 889 O O . TYR A 1 114 ? -1.595 2.919 -10.693 1.00 89.81 114 TYR A O 1
ATOM 897 N N . THR A 1 115 ? -1.886 4.946 -11.615 1.00 90.81 115 THR A N 1
ATOM 898 C CA . THR A 1 115 ? -1.226 4.619 -12.883 1.00 90.81 115 THR A CA 1
ATOM 899 C C . THR A 1 115 ? 0.251 4.294 -12.674 1.00 90.81 115 THR A C 1
ATOM 901 O O . THR A 1 115 ? 0.753 3.313 -13.233 1.00 90.81 115 THR A O 1
ATOM 904 N N . ALA A 1 116 ? 0.949 5.077 -11.851 1.00 92.88 116 ALA A N 1
ATOM 905 C CA . ALA A 1 116 ? 2.352 4.868 -11.522 1.00 92.88 116 ALA A CA 1
ATOM 906 C C . ALA A 1 116 ? 2.567 3.532 -10.797 1.00 92.88 116 ALA A C 1
ATOM 908 O O . ALA A 1 116 ? 3.414 2.742 -11.216 1.00 92.88 116 ALA A O 1
ATOM 909 N N . LEU A 1 117 ? 1.747 3.207 -9.795 1.00 93.75 117 LEU A N 1
ATOM 910 C CA . LEU A 1 117 ? 1.866 1.952 -9.055 1.00 93.75 117 LEU A CA 1
ATOM 911 C C . LEU A 1 117 ? 1.558 0.729 -9.935 1.00 93.75 117 LEU A C 1
ATOM 913 O O . LEU A 1 117 ? 2.338 -0.227 -9.947 1.00 93.75 117 LEU A O 1
ATOM 917 N N . LYS A 1 118 ? 0.500 0.775 -10.764 1.00 92.25 118 LYS A N 1
ATOM 918 C CA . LYS A 1 118 ? 0.235 -0.291 -11.756 1.00 92.25 118 LYS A CA 1
ATOM 919 C C . LYS A 1 118 ? 1.384 -0.445 -12.746 1.00 92.25 118 LYS A C 1
ATOM 921 O O . LYS A 1 118 ? 1.714 -1.567 -13.130 1.00 92.25 118 LYS A O 1
ATOM 926 N N . THR A 1 119 ? 2.022 0.658 -13.132 1.00 93.38 119 THR A N 1
ATOM 927 C CA . THR A 1 119 ? 3.208 0.629 -13.993 1.00 93.38 119 THR A CA 1
ATOM 928 C C . THR A 1 119 ? 4.378 -0.063 -13.293 1.00 93.38 119 THR A C 1
ATOM 930 O O . THR A 1 119 ? 4.984 -0.953 -13.885 1.00 93.38 119 THR A O 1
ATOM 933 N N . VAL A 1 120 ? 4.662 0.256 -12.025 1.00 94.62 120 VAL A N 1
ATOM 934 C CA . VAL A 1 120 ? 5.717 -0.404 -11.231 1.00 94.62 120 VAL A CA 1
ATOM 935 C C . VAL A 1 120 ? 5.471 -1.912 -11.122 1.00 94.62 120 VAL A C 1
ATOM 937 O O . VAL A 1 120 ? 6.381 -2.702 -11.383 1.00 94.62 120 VAL A O 1
ATOM 940 N N . PHE A 1 121 ? 4.242 -2.342 -10.828 1.00 92.62 121 PHE A N 1
ATOM 941 C CA . PHE A 1 121 ? 3.908 -3.768 -10.750 1.00 92.62 121 PHE A CA 1
ATOM 942 C C . PHE A 1 121 ? 4.006 -4.481 -12.105 1.00 92.62 121 PHE A C 1
ATOM 944 O O . PHE A 1 121 ? 4.529 -5.597 -12.178 1.00 92.62 121 PHE A O 1
ATOM 951 N N . GLN A 1 122 ? 3.606 -3.829 -13.201 1.00 91.69 122 GLN A N 1
ATOM 952 C CA . GLN A 1 122 ? 3.786 -4.369 -14.552 1.00 91.69 122 GLN A CA 1
ATOM 953 C C . GLN A 1 122 ? 5.273 -4.467 -14.939 1.00 91.69 122 GLN A C 1
ATOM 955 O O . GLN A 1 122 ? 5.684 -5.433 -15.591 1.00 91.69 122 GLN A O 1
ATOM 960 N N . LEU A 1 123 ? 6.106 -3.510 -14.518 1.00 92.00 123 LEU A N 1
ATOM 961 C CA . LEU A 1 123 ? 7.556 -3.568 -14.715 1.00 92.00 123 LEU A CA 1
ATOM 962 C C . LEU A 1 123 ? 8.181 -4.710 -13.910 1.00 92.00 123 LEU A C 1
ATOM 964 O O . LEU A 1 123 ? 8.959 -5.475 -14.478 1.00 92.00 123 LEU A O 1
ATOM 968 N N . ARG A 1 124 ? 7.797 -4.894 -12.639 1.00 92.25 124 ARG A N 1
ATOM 969 C CA . ARG A 1 124 ? 8.210 -6.054 -11.832 1.00 92.25 124 ARG A CA 1
ATOM 970 C C . ARG A 1 124 ? 7.865 -7.358 -12.546 1.00 92.25 124 ARG A C 1
ATOM 972 O O . ARG A 1 124 ? 8.748 -8.192 -12.730 1.00 92.25 124 ARG A O 1
ATOM 979 N N . HIS A 1 125 ? 6.616 -7.509 -12.991 1.00 90.56 125 HIS A N 1
ATOM 980 C CA . HIS A 1 125 ? 6.169 -8.684 -13.741 1.00 90.56 125 HIS A CA 1
ATOM 981 C C . HIS A 1 125 ? 7.060 -8.940 -14.965 1.00 90.56 125 HIS A C 1
ATOM 983 O O . HIS A 1 125 ? 7.583 -10.039 -15.134 1.00 90.56 125 HIS A O 1
ATOM 989 N N . SER A 1 126 ? 7.315 -7.905 -15.768 1.00 90.38 126 SER A N 1
ATOM 990 C CA . SER A 1 126 ? 8.156 -8.012 -16.968 1.00 90.38 126 SER A CA 1
ATOM 991 C C . SER A 1 126 ? 9.608 -8.388 -16.628 1.00 90.38 126 SER A C 1
ATOM 993 O O . SER A 1 126 ? 10.245 -9.167 -17.337 1.00 90.38 126 SER A O 1
ATOM 995 N N . ILE A 1 127 ? 10.164 -7.870 -15.527 1.00 91.50 127 ILE A N 1
ATOM 996 C CA . ILE A 1 127 ? 11.530 -8.201 -15.098 1.00 91.50 127 ILE A CA 1
ATOM 997 C C . ILE A 1 127 ? 11.628 -9.652 -14.628 1.00 91.50 127 ILE A C 1
ATOM 999 O O . ILE A 1 127 ? 12.534 -10.361 -15.068 1.00 91.50 127 ILE A O 1
ATOM 1003 N N . VAL A 1 128 ? 10.704 -10.086 -13.770 1.00 90.38 128 VAL A N 1
ATOM 1004 C CA . VAL A 1 128 ? 10.707 -11.426 -13.170 1.00 90.38 128 VAL A CA 1
ATOM 1005 C C . VAL A 1 128 ? 10.413 -12.504 -14.214 1.00 90.38 128 VAL A C 1
ATOM 1007 O O . VAL A 1 128 ? 11.124 -13.503 -14.268 1.00 90.38 128 VAL A O 1
ATOM 1010 N N . HIS A 1 129 ? 9.410 -12.300 -15.072 1.00 87.75 129 HIS A N 1
ATOM 1011 C CA . HIS A 1 129 ? 8.955 -13.340 -16.000 1.00 87.75 129 HIS A CA 1
ATOM 1012 C C . HIS A 1 129 ? 9.654 -13.309 -17.361 1.00 87.75 129 HIS A C 1
ATOM 1014 O O . HIS A 1 129 ? 9.864 -14.364 -17.951 1.00 87.75 129 HIS A O 1
ATOM 1020 N N . ASN A 1 130 ? 10.072 -12.133 -17.841 1.00 87.81 130 ASN A N 1
ATOM 1021 C CA . ASN A 1 130 ? 10.657 -11.973 -19.179 1.00 87.81 130 ASN A CA 1
ATOM 1022 C C . ASN A 1 130 ? 12.133 -11.550 -19.128 1.00 87.81 130 ASN A C 1
ATOM 1024 O O . ASN A 1 130 ? 12.665 -11.014 -20.099 1.00 87.81 130 ASN A O 1
ATOM 1028 N N . LEU A 1 131 ? 12.812 -11.735 -17.985 1.00 86.56 131 LEU A N 1
ATOM 1029 C CA . LEU A 1 131 ? 14.207 -11.318 -17.757 1.00 86.56 131 LEU A CA 1
ATOM 1030 C C . LEU A 1 131 ? 14.449 -9.835 -18.103 1.00 86.56 131 LEU A C 1
ATOM 1032 O O . LEU A 1 131 ? 15.539 -9.430 -18.535 1.00 86.56 131 LEU A O 1
ATOM 1036 N N . GLY A 1 132 ? 13.408 -9.019 -17.920 1.00 84.06 132 GLY A N 1
ATOM 1037 C CA . GLY A 1 132 ? 13.351 -7.596 -18.235 1.00 84.06 132 GLY A CA 1
ATOM 1038 C C . GLY A 1 132 ? 13.351 -7.278 -19.726 1.00 84.06 132 GLY A C 1
ATOM 1039 O O . GLY A 1 132 ? 13.826 -6.209 -20.097 1.00 84.06 132 GLY A O 1
ATOM 1040 N N . VAL A 1 133 ? 12.868 -8.192 -20.565 1.00 92.56 133 VAL A N 1
ATOM 1041 C CA . VAL A 1 133 ? 12.404 -7.900 -21.925 1.00 92.56 133 VAL A CA 1
ATOM 1042 C C . VAL A 1 133 ? 10.948 -7.443 -21.827 1.00 92.56 133 VAL A C 1
ATOM 1044 O O . VAL A 1 133 ? 10.102 -8.179 -21.329 1.00 92.56 133 VAL A O 1
ATOM 1047 N N . ILE A 1 134 ? 10.643 -6.240 -22.307 1.00 92.06 134 ILE A N 1
ATOM 1048 C CA . ILE A 1 134 ? 9.264 -5.802 -22.530 1.00 92.06 134 ILE A CA 1
ATOM 1049 C C . ILE A 1 134 ? 8.778 -6.508 -23.793 1.00 92.06 134 ILE A C 1
ATOM 1051 O O . ILE A 1 134 ? 9.270 -6.236 -24.889 1.00 92.06 134 ILE A O 1
ATOM 1055 N N . THR A 1 135 ? 7.836 -7.434 -23.644 1.00 92.81 135 THR A N 1
ATOM 1056 C CA . THR A 1 135 ? 7.220 -8.130 -24.780 1.00 92.81 135 THR A CA 1
ATOM 1057 C C . THR A 1 135 ? 6.187 -7.244 -25.480 1.00 92.81 135 THR A C 1
ATOM 1059 O O . THR A 1 135 ? 5.797 -6.200 -24.960 1.00 92.81 135 THR A O 1
ATOM 1062 N N . GLY A 1 136 ? 5.676 -7.671 -26.641 1.00 90.62 136 GLY A N 1
ATOM 1063 C CA . GLY A 1 136 ? 4.546 -6.997 -27.303 1.00 90.62 136 GLY A CA 1
ATOM 1064 C C . GLY A 1 136 ? 3.313 -6.855 -26.405 1.00 90.62 136 GLY A C 1
ATOM 1065 O O . GLY A 1 136 ? 2.671 -5.808 -26.390 1.00 90.62 136 GLY A O 1
ATOM 1066 N N . SER A 1 137 ? 3.029 -7.878 -25.595 1.00 90.44 137 SER A N 1
ATOM 1067 C CA . SER A 1 137 ? 1.936 -7.845 -24.617 1.00 90.44 137 SER A CA 1
ATOM 1068 C C . SER A 1 137 ? 2.209 -6.844 -23.489 1.00 90.44 137 SER A C 1
ATOM 1070 O O . SER A 1 137 ? 1.326 -6.062 -23.135 1.00 90.44 137 SER A O 1
ATOM 1072 N N . ASP A 1 138 ? 3.426 -6.824 -22.938 1.00 89.94 138 ASP A N 1
ATOM 1073 C CA . ASP A 1 138 ? 3.793 -5.869 -21.881 1.00 89.94 138 ASP A CA 1
ATOM 1074 C C . ASP A 1 138 ? 3.742 -4.428 -22.394 1.00 89.94 138 ASP A C 1
ATOM 1076 O O . ASP A 1 138 ? 3.186 -3.553 -21.735 1.00 89.94 138 ASP A O 1
ATOM 1080 N N . ALA A 1 139 ? 4.264 -4.194 -23.600 1.00 91.69 139 ALA A N 1
ATOM 1081 C CA . ALA A 1 139 ? 4.225 -2.911 -24.286 1.00 91.69 139 ALA A CA 1
ATOM 1082 C C . ALA A 1 139 ? 2.784 -2.419 -24.492 1.00 91.69 139 ALA A C 1
ATOM 1084 O O . ALA A 1 139 ? 2.478 -1.268 -24.184 1.00 91.69 139 ALA A O 1
ATOM 1085 N N . ALA A 1 140 ? 1.873 -3.295 -24.931 1.00 92.38 140 ALA A N 1
ATOM 1086 C CA . ALA A 1 140 ? 0.458 -2.960 -25.070 1.00 92.38 140 ALA A CA 1
ATOM 1087 C C . ALA A 1 140 ? -0.179 -2.570 -23.724 1.00 92.38 140 ALA A C 1
ATOM 1089 O O . ALA A 1 140 ? -0.865 -1.550 -23.645 1.00 92.38 140 ALA A O 1
ATOM 1090 N N . LYS A 1 141 ? 0.091 -3.321 -22.645 1.00 91.38 141 LYS A N 1
ATOM 1091 C CA . LYS A 1 141 ? -0.395 -2.990 -21.293 1.00 91.38 141 LYS A CA 1
ATOM 1092 C C . LYS A 1 141 ? 0.154 -1.651 -20.799 1.00 91.38 141 LYS A C 1
ATOM 1094 O O . LYS A 1 141 ? -0.609 -0.810 -20.333 1.00 91.38 141 LYS A O 1
ATOM 1099 N N . LEU A 1 142 ? 1.459 -1.424 -20.936 1.00 91.81 142 LEU A N 1
ATOM 1100 C CA . LEU A 1 142 ? 2.109 -0.174 -20.535 1.00 91.81 142 LEU A CA 1
ATOM 1101 C C . LEU A 1 142 ? 1.603 1.019 -21.352 1.00 91.81 142 LEU A C 1
ATOM 1103 O O . LEU A 1 142 ? 1.417 2.098 -20.795 1.00 91.81 142 LEU A O 1
ATOM 1107 N N . ARG A 1 143 ? 1.318 0.829 -22.644 1.00 92.69 143 ARG A N 1
ATOM 1108 C CA . ARG A 1 143 ? 0.696 1.851 -23.493 1.00 92.69 143 ARG A CA 1
ATOM 1109 C C . ARG A 1 143 ? -0.700 2.227 -23.007 1.00 92.69 143 ARG A C 1
ATOM 1111 O O . ARG A 1 143 ? -1.022 3.411 -22.974 1.00 92.69 143 ARG A O 1
ATOM 1118 N N . LEU A 1 144 ? -1.512 1.248 -22.606 1.00 90.31 144 LEU A N 1
ATOM 1119 C CA . LEU A 1 144 ? -2.841 1.505 -22.041 1.00 90.31 144 LEU A CA 1
ATOM 1120 C C . LEU A 1 144 ? -2.761 2.272 -20.715 1.00 90.31 144 LEU A C 1
ATOM 1122 O O . LEU A 1 144 ? -3.537 3.200 -20.508 1.00 90.31 144 LEU A O 1
ATOM 1126 N N . LEU A 1 145 ? -1.808 1.918 -19.848 1.00 88.06 145 LEU A N 1
ATOM 1127 C CA . LEU A 1 145 ? -1.614 2.578 -18.554 1.00 88.06 145 LEU A CA 1
ATOM 1128 C C . LEU A 1 145 ? -1.090 4.011 -18.716 1.00 88.06 145 LEU A C 1
ATOM 1130 O O . LEU A 1 145 ? -1.674 4.955 -18.198 1.00 88.06 145 LEU A O 1
ATOM 1134 N N . THR A 1 146 ? -0.001 4.185 -19.462 1.00 88.62 146 THR A N 1
ATOM 1135 C CA . THR A 1 146 ? 0.721 5.466 -19.547 1.00 88.62 146 THR A CA 1
ATOM 1136 C C . THR A 1 146 ? 0.170 6.417 -20.604 1.00 88.62 146 THR A C 1
ATOM 1138 O O . THR A 1 146 ? 0.585 7.574 -20.657 1.00 88.62 146 THR A O 1
ATOM 1141 N N . LYS A 1 147 ? -0.731 5.939 -21.475 1.00 89.75 147 LYS A N 1
ATOM 1142 C CA . LYS A 1 147 ? -1.225 6.658 -22.663 1.00 89.75 147 LYS A CA 1
ATOM 1143 C C . LYS A 1 147 ? -0.095 7.138 -23.588 1.00 89.75 147 LYS A C 1
ATOM 1145 O O . LYS A 1 147 ? -0.264 8.102 -24.330 1.00 89.75 147 LYS A O 1
ATOM 1150 N N . ARG A 1 148 ? 1.060 6.468 -23.547 1.00 90.31 148 ARG A N 1
ATOM 1151 C CA . ARG A 1 148 ? 2.241 6.750 -24.373 1.00 90.31 148 ARG A CA 1
ATOM 1152 C C . ARG A 1 148 ? 2.608 5.532 -25.198 1.00 90.31 148 ARG A C 1
ATOM 1154 O O . ARG A 1 148 ? 2.311 4.402 -24.822 1.00 90.31 148 ARG A O 1
ATOM 1161 N N . GLU A 1 149 ? 3.248 5.761 -26.336 1.00 91.88 149 GLU A N 1
ATOM 1162 C CA . GLU A 1 149 ? 3.797 4.665 -27.123 1.00 91.88 149 GLU A CA 1
ATOM 1163 C C . GLU A 1 149 ? 4.927 3.977 -26.349 1.00 91.88 149 GLU A C 1
ATOM 1165 O O . GLU A 1 149 ? 5.819 4.625 -25.799 1.00 91.88 149 GLU A O 1
ATOM 1170 N N . VAL A 1 150 ? 4.850 2.650 -26.270 1.00 91.31 150 VAL A N 1
ATOM 1171 C CA . VAL A 1 150 ? 5.847 1.804 -25.619 1.00 91.31 150 VAL A CA 1
ATOM 1172 C C . VAL A 1 150 ? 6.199 0.709 -26.606 1.00 91.31 150 VAL A C 1
ATOM 1174 O O . VAL A 1 150 ? 5.324 -0.029 -27.050 1.00 91.31 150 VAL A O 1
ATOM 1177 N N . GLU A 1 151 ? 7.475 0.619 -26.956 1.00 92.75 151 GLU A N 1
ATOM 1178 C CA . GLU A 1 151 ? 7.975 -0.398 -27.874 1.00 92.75 151 GLU A CA 1
ATOM 1179 C C . GLU A 1 151 ? 8.471 -1.635 -27.113 1.00 92.75 151 GLU A C 1
ATOM 1181 O O . GLU A 1 151 ? 9.032 -1.501 -26.015 1.00 92.75 151 GLU A O 1
ATOM 1186 N N . PRO A 1 152 ? 8.325 -2.841 -27.690 1.00 93.00 152 PRO A N 1
ATOM 1187 C CA . PRO A 1 152 ? 8.962 -4.040 -27.165 1.00 93.00 152 PRO A CA 1
ATOM 1188 C C . PRO A 1 152 ? 10.483 -3.890 -27.207 1.00 93.00 152 PRO A C 1
ATOM 1190 O O . PRO A 1 152 ? 11.072 -3.711 -28.272 1.00 93.00 152 PRO A O 1
ATOM 1193 N N . LYS A 1 153 ? 11.135 -3.950 -26.046 1.00 92.38 153 LYS A N 1
ATOM 1194 C CA . LYS A 1 153 ? 12.587 -3.769 -25.940 1.00 92.38 153 LYS A CA 1
ATOM 1195 C C . LYS A 1 153 ? 13.149 -4.340 -24.652 1.00 92.38 153 LYS A C 1
ATOM 1197 O O . LYS A 1 153 ? 12.433 -4.577 -23.681 1.00 92.38 153 LYS A O 1
ATOM 1202 N N . GLN A 1 154 ? 14.468 -4.488 -24.615 1.00 91.88 154 GLN A N 1
ATOM 1203 C CA . GLN A 1 154 ? 15.168 -4.731 -23.363 1.00 91.88 154 GLN A CA 1
ATOM 1204 C C . GLN A 1 154 ? 15.009 -3.515 -22.441 1.00 91.88 154 GLN A C 1
ATOM 1206 O O . GLN A 1 154 ? 15.345 -2.391 -22.813 1.00 91.88 154 GLN A O 1
ATOM 1211 N N . LEU A 1 155 ? 14.537 -3.738 -21.218 1.00 90.88 155 LEU A N 1
ATOM 1212 C CA . LEU A 1 155 ? 14.515 -2.708 -20.193 1.00 90.88 155 LEU A CA 1
ATOM 1213 C C . LEU A 1 155 ? 15.947 -2.461 -19.710 1.00 90.88 155 LEU A C 1
ATOM 1215 O O . LEU A 1 155 ? 16.581 -3.366 -19.159 1.00 90.88 155 LEU A O 1
ATOM 1219 N N . TRP A 1 156 ? 16.435 -1.236 -19.886 1.00 93.75 156 TRP A N 1
ATOM 1220 C CA . TRP A 1 156 ? 17.747 -0.774 -19.428 1.00 93.75 156 TRP A CA 1
ATOM 1221 C C . TRP A 1 156 ? 17.584 0.425 -18.492 1.00 93.75 156 TRP A C 1
ATOM 1223 O O . TRP A 1 156 ? 17.786 1.561 -18.912 1.00 93.75 156 TRP A O 1
ATOM 1233 N N . PRO A 1 157 ? 17.222 0.194 -17.217 1.00 93.44 157 PRO A N 1
ATOM 1234 C CA . PRO A 1 157 ? 17.053 1.285 -16.276 1.00 93.44 157 PRO A CA 1
ATOM 1235 C C . PRO A 1 157 ? 18.378 2.002 -16.029 1.00 93.44 157 PRO A C 1
ATOM 1237 O O . PRO A 1 157 ? 19.461 1.396 -16.039 1.00 93.44 157 PRO A O 1
ATOM 1240 N N . THR A 1 158 ? 18.268 3.290 -15.765 1.00 95.31 158 THR A N 1
ATOM 1241 C CA . THR A 1 158 ? 19.316 4.183 -15.287 1.00 95.31 158 THR A CA 1
ATOM 1242 C C . THR A 1 158 ? 19.256 4.299 -13.763 1.00 95.31 158 THR A C 1
ATOM 1244 O O . THR A 1 158 ? 18.351 3.776 -13.113 1.00 95.31 158 THR A O 1
ATOM 1247 N N . ASN A 1 159 ? 20.231 4.985 -13.161 1.00 94.56 159 ASN A N 1
ATOM 1248 C CA . ASN A 1 159 ? 20.164 5.295 -11.729 1.00 94.56 159 ASN A CA 1
ATOM 1249 C C . ASN A 1 159 ? 18.985 6.228 -11.401 1.00 94.56 159 ASN A C 1
ATOM 1251 O O . ASN A 1 159 ? 18.409 6.107 -10.324 1.00 94.56 159 ASN A O 1
ATOM 1255 N N . GLY A 1 160 ? 18.623 7.125 -12.326 1.00 97.12 160 GLY A N 1
ATOM 1256 C CA . GLY A 1 160 ? 17.482 8.024 -12.160 1.00 97.12 160 GLY A CA 1
ATOM 1257 C C . GLY A 1 160 ? 16.167 7.257 -12.053 1.00 97.12 160 GLY A C 1
ATOM 1258 O O . GLY A 1 160 ? 15.381 7.537 -11.158 1.00 97.12 160 GLY A O 1
ATOM 1259 N N . ASP A 1 161 ? 15.980 6.226 -12.881 1.00 95.25 161 ASP A N 1
ATOM 1260 C CA . ASP A 1 161 ? 14.775 5.386 -12.842 1.00 95.25 161 ASP A CA 1
ATOM 1261 C C . ASP A 1 161 ? 14.643 4.641 -11.507 1.00 95.25 161 ASP A C 1
ATOM 1263 O O . ASP A 1 161 ? 13.566 4.589 -10.920 1.00 95.25 161 ASP A O 1
ATOM 1267 N N . VAL A 1 162 ? 15.753 4.092 -11.001 1.00 96.56 162 VAL A N 1
ATOM 1268 C CA . VAL A 1 162 ? 15.781 3.411 -9.697 1.00 96.56 162 VAL A CA 1
ATOM 1269 C C . VAL A 1 162 ? 15.437 4.383 -8.571 1.00 96.56 162 VAL A C 1
ATOM 1271 O O . VAL A 1 162 ? 14.623 4.057 -7.710 1.00 96.56 162 VAL A O 1
ATOM 1274 N N . MET A 1 163 ? 16.045 5.572 -8.581 1.00 97.38 163 MET A N 1
ATOM 1275 C CA . MET A 1 163 ? 15.797 6.582 -7.555 1.0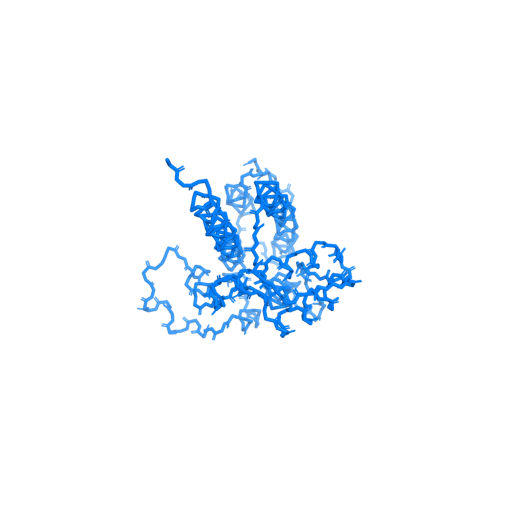0 97.38 163 MET A CA 1
ATOM 1276 C C . MET A 1 163 ? 14.354 7.082 -7.598 1.00 97.38 163 MET A C 1
ATOM 1278 O O . MET A 1 163 ? 13.731 7.225 -6.553 1.00 97.38 163 MET A O 1
ATOM 1282 N N . TYR A 1 164 ? 13.806 7.281 -8.797 1.00 95.81 164 TYR A N 1
ATOM 1283 C CA . TYR A 1 164 ? 12.412 7.663 -8.972 1.00 95.81 164 TYR A CA 1
ATOM 1284 C C . TYR A 1 164 ? 11.466 6.620 -8.371 1.00 95.81 164 TYR A C 1
ATOM 1286 O O . TYR A 1 164 ? 10.608 6.977 -7.573 1.00 95.81 164 TYR A O 1
ATOM 1294 N N . VAL A 1 165 ? 11.649 5.332 -8.695 1.00 97.00 165 VAL A N 1
ATOM 1295 C CA . VAL A 1 165 ? 10.812 4.257 -8.134 1.00 97.00 165 VAL A CA 1
ATOM 1296 C C . VAL A 1 165 ? 10.938 4.201 -6.613 1.00 97.00 165 VAL A C 1
ATOM 1298 O O . VAL A 1 165 ? 9.927 4.041 -5.940 1.00 97.00 165 VAL A O 1
ATOM 1301 N N . LYS A 1 166 ? 12.149 4.362 -6.066 1.00 97.56 166 LYS A N 1
ATOM 1302 C CA . LYS A 1 166 ? 12.369 4.391 -4.615 1.00 97.56 166 LYS A CA 1
ATOM 1303 C C . LYS A 1 166 ? 11.554 5.504 -3.952 1.00 97.56 166 LYS A C 1
ATOM 1305 O O . LYS A 1 166 ? 10.722 5.204 -3.106 1.00 97.56 166 LYS A O 1
ATOM 1310 N N . LEU A 1 167 ? 11.775 6.751 -4.369 1.00 97.56 167 LEU A N 1
ATOM 1311 C CA . LEU A 1 167 ? 11.117 7.920 -3.781 1.00 97.56 167 LEU A CA 1
ATOM 1312 C C . LEU A 1 167 ? 9.598 7.846 -3.946 1.00 97.56 167 LEU A C 1
ATOM 1314 O O . LEU A 1 167 ? 8.867 8.063 -2.993 1.00 97.56 167 LEU A O 1
ATOM 1318 N N . PHE A 1 168 ? 9.121 7.439 -5.125 1.00 97.25 168 PHE A N 1
ATOM 1319 C CA . PHE A 1 168 ? 7.692 7.265 -5.367 1.00 97.25 168 PHE A CA 1
ATOM 1320 C C . PHE A 1 168 ? 7.051 6.251 -4.409 1.00 97.25 168 PHE A C 1
ATOM 1322 O O . PHE A 1 168 ? 5.947 6.490 -3.923 1.00 97.25 168 PHE A O 1
ATOM 1329 N N . LEU A 1 169 ? 7.703 5.113 -4.148 1.00 97.31 169 LEU A N 1
ATOM 1330 C CA . LEU A 1 169 ? 7.165 4.091 -3.245 1.00 97.31 169 LEU A CA 1
ATOM 1331 C C . LEU A 1 169 ? 7.228 4.526 -1.775 1.00 97.31 169 LEU A C 1
ATOM 1333 O O . LEU A 1 169 ? 6.300 4.213 -1.035 1.00 97.31 169 LEU A O 1
ATOM 1337 N N . GLU A 1 170 ? 8.266 5.266 -1.376 1.00 96.88 170 GLU A N 1
ATOM 1338 C CA . GLU A 1 170 ? 8.381 5.880 -0.043 1.00 96.88 170 GLU A CA 1
ATOM 1339 C C . GLU A 1 170 ? 7.258 6.908 0.179 1.00 96.88 170 GLU A C 1
ATOM 1341 O O . GLU A 1 170 ? 6.432 6.721 1.070 1.00 96.88 170 GLU A O 1
ATOM 1346 N N . ASP A 1 171 ? 7.111 7.887 -0.719 1.00 96.31 171 ASP A N 1
ATOM 1347 C CA . ASP A 1 171 ? 6.027 8.883 -0.679 1.00 96.31 171 ASP A CA 1
ATOM 1348 C C . ASP A 1 171 ? 4.636 8.221 -0.724 1.00 96.31 171 ASP A C 1
ATOM 1350 O O . ASP A 1 171 ? 3.640 8.719 -0.183 1.00 96.31 171 ASP A O 1
ATOM 1354 N N . THR A 1 172 ? 4.540 7.078 -1.409 1.00 95.19 172 THR A N 1
ATOM 1355 C CA . THR A 1 172 ? 3.303 6.306 -1.467 1.00 95.19 172 THR A CA 1
ATOM 1356 C C . THR A 1 172 ? 2.981 5.634 -0.142 1.00 95.19 172 THR A C 1
ATOM 1358 O O . THR A 1 172 ? 1.818 5.669 0.264 1.00 95.19 172 THR A O 1
ATOM 1361 N N . ALA A 1 173 ? 3.975 5.051 0.526 1.00 94.94 173 ALA A N 1
ATOM 1362 C CA . ALA A 1 173 ? 3.812 4.437 1.837 1.00 94.94 173 ALA A CA 1
ATOM 1363 C C . ALA A 1 173 ? 3.417 5.473 2.900 1.00 94.94 173 ALA A C 1
ATOM 1365 O O . ALA A 1 173 ? 2.469 5.247 3.648 1.00 94.94 173 ALA A O 1
ATOM 1366 N N . ASP A 1 174 ? 4.052 6.645 2.911 1.00 94.44 174 ASP A N 1
ATOM 1367 C CA . ASP A 1 174 ? 3.735 7.700 3.881 1.00 94.44 174 ASP A CA 1
ATOM 1368 C C . ASP A 1 174 ? 2.287 8.177 3.740 1.00 94.44 174 ASP A C 1
ATOM 1370 O O . ASP A 1 174 ? 1.514 8.168 4.701 1.00 94.44 174 ASP A O 1
ATOM 1374 N N . TRP A 1 175 ? 1.865 8.481 2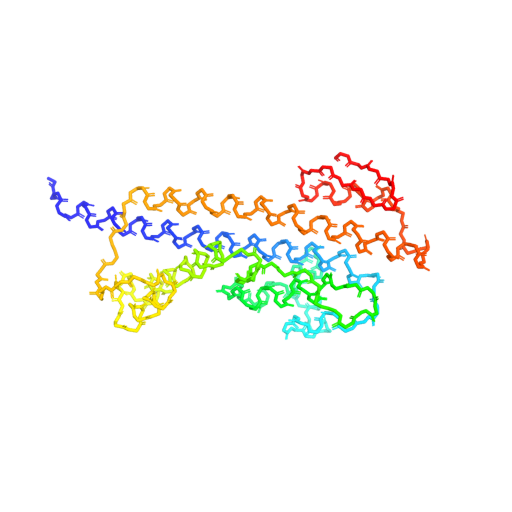.511 1.00 93.69 175 TRP A N 1
ATOM 1375 C CA . TRP A 1 175 ? 0.474 8.840 2.235 1.00 93.69 175 TRP A CA 1
ATOM 1376 C C . TRP A 1 175 ? -0.503 7.734 2.645 1.00 93.69 175 TRP A C 1
ATOM 1378 O O . TRP A 1 175 ? -1.559 8.014 3.210 1.00 93.69 175 TRP A O 1
ATOM 1388 N N . MET A 1 176 ? -0.175 6.469 2.366 1.00 93.56 176 MET A N 1
ATOM 1389 C CA . MET A 1 176 ? -1.019 5.343 2.756 1.00 93.56 176 MET A CA 1
ATOM 1390 C C . MET A 1 176 ? -1.167 5.233 4.268 1.00 93.56 176 MET A C 1
ATOM 1392 O O . MET A 1 176 ? -2.287 5.030 4.735 1.00 93.56 176 MET A O 1
ATOM 1396 N N . ASN A 1 177 ? -0.071 5.373 5.017 1.00 94.81 177 ASN A N 1
ATOM 1397 C CA . ASN A 1 177 ? -0.091 5.351 6.475 1.00 94.81 177 ASN A CA 1
ATOM 1398 C C . ASN A 1 177 ? -1.064 6.404 7.008 1.00 94.81 177 ASN A C 1
ATOM 1400 O O . ASN A 1 177 ? -1.927 6.072 7.817 1.00 94.81 177 ASN A O 1
ATOM 1404 N N . GLU A 1 178 ? -1.014 7.631 6.481 1.00 93.12 178 GLU A N 1
ATOM 1405 C CA . GLU A 1 178 ? -1.945 8.700 6.857 1.00 93.12 178 GLU A CA 1
ATOM 1406 C C . GLU A 1 178 ? -3.409 8.364 6.542 1.00 93.12 178 GLU A C 1
ATOM 1408 O O . GLU A 1 178 ? -4.297 8.625 7.355 1.00 93.12 178 GLU A O 1
ATOM 1413 N N . GLN A 1 179 ? -3.695 7.797 5.366 1.00 93.25 179 GLN A N 1
ATOM 1414 C CA . GLN A 1 179 ? -5.071 7.449 4.997 1.00 93.25 179 GLN A CA 1
ATOM 1415 C C . GLN A 1 179 ? -5.618 6.299 5.848 1.00 93.25 179 GLN A C 1
ATOM 1417 O O . GLN A 1 179 ? -6.776 6.324 6.272 1.00 93.25 179 GLN A O 1
ATOM 1422 N N . VAL A 1 180 ? -4.792 5.280 6.088 1.00 94.50 180 VAL A N 1
ATOM 1423 C CA . VAL A 1 180 ? -5.174 4.091 6.849 1.00 94.50 180 VAL A CA 1
ATOM 1424 C C . VAL A 1 180 ? -5.364 4.431 8.320 1.00 94.50 180 VAL A C 1
ATOM 1426 O O . VAL A 1 180 ? -6.396 4.055 8.876 1.00 94.50 180 VAL A O 1
ATOM 1429 N N . ILE A 1 181 ? -4.435 5.172 8.936 1.00 95.00 181 ILE A N 1
ATOM 1430 C CA . ILE A 1 181 ? -4.544 5.528 10.353 1.00 95.00 181 ILE A CA 1
ATOM 1431 C C . ILE A 1 181 ? -5.790 6.373 10.610 1.00 95.00 181 ILE A C 1
ATOM 1433 O O . ILE A 1 181 ? -6.606 5.985 11.438 1.00 95.00 181 ILE A O 1
ATOM 1437 N N . ARG A 1 182 ? -6.037 7.424 9.812 1.00 93.88 182 ARG A N 1
ATOM 1438 C CA . ARG A 1 182 ? -7.241 8.269 9.943 1.00 93.88 182 ARG A CA 1
ATOM 1439 C C . ARG A 1 182 ? -8.522 7.462 9.845 1.00 93.88 182 ARG A C 1
ATOM 1441 O O . ARG A 1 182 ? -9.511 7.721 10.537 1.00 93.88 182 ARG A O 1
ATOM 1448 N N . ARG A 1 183 ? -8.527 6.469 8.956 1.00 93.81 183 ARG A N 1
ATOM 1449 C CA . ARG A 1 183 ? -9.691 5.614 8.798 1.00 93.81 183 ARG A CA 1
ATOM 1450 C C . ARG A 1 183 ? -9.871 4.665 9.980 1.00 93.81 183 ARG A C 1
ATOM 1452 O O . ARG A 1 183 ? -11.007 4.480 10.410 1.00 93.81 183 ARG A O 1
ATOM 1459 N N . LEU A 1 184 ? -8.791 4.082 10.496 1.00 94.06 184 LEU A N 1
ATOM 1460 C CA . LEU A 1 184 ? -8.823 3.255 11.703 1.00 94.06 184 LEU A CA 1
ATOM 1461 C C . LEU A 1 184 ? -9.291 4.062 12.917 1.00 94.06 184 LEU A C 1
ATOM 1463 O O . LEU A 1 184 ? -10.172 3.600 13.629 1.00 94.06 184 LEU A O 1
ATOM 1467 N N . GLU A 1 185 ? -8.784 5.278 13.110 1.00 94.81 185 GLU A N 1
ATOM 1468 C CA . GLU A 1 185 ? -9.222 6.203 14.164 1.00 94.81 185 GLU A CA 1
ATOM 1469 C C . GLU A 1 185 ? -10.732 6.447 14.123 1.00 94.81 185 GLU A C 1
ATOM 1471 O O . GLU A 1 185 ? -11.417 6.319 15.140 1.00 94.81 185 GLU A O 1
ATOM 1476 N N . THR A 1 186 ? -11.256 6.746 12.929 1.00 93.25 186 THR A N 1
ATOM 1477 C CA . THR A 1 186 ? -12.692 6.960 12.708 1.00 93.25 186 THR A CA 1
ATOM 1478 C C . THR A 1 186 ? -13.478 5.695 13.046 1.00 93.25 186 THR A C 1
ATOM 1480 O O . THR A 1 186 ? -14.369 5.725 13.888 1.00 93.25 186 THR A O 1
ATOM 1483 N N . LEU A 1 187 ? -13.098 4.557 12.455 1.00 92.38 187 LEU A N 1
ATOM 1484 C CA . LEU A 1 187 ? -13.797 3.288 12.645 1.00 92.38 187 LEU A CA 1
ATOM 1485 C C . LEU A 1 187 ? -13.796 2.836 14.112 1.00 92.38 187 LEU A C 1
ATOM 1487 O O . LEU A 1 187 ? -14.823 2.394 14.617 1.00 92.38 187 LEU A O 1
ATOM 1491 N N . LEU A 1 188 ? -12.660 2.939 14.802 1.00 93.62 188 LEU A N 1
ATOM 1492 C CA . LEU A 1 188 ? -12.561 2.579 16.215 1.00 93.62 188 LEU A CA 1
ATOM 1493 C C . LEU A 1 188 ? -13.394 3.524 17.081 1.00 93.62 188 LEU A C 1
ATOM 1495 O O . LEU A 1 188 ? -14.081 3.065 17.987 1.00 93.62 188 LEU A O 1
ATOM 1499 N N . THR A 1 189 ? -13.381 4.825 16.789 1.00 94.38 189 THR A N 1
ATOM 1500 C CA . THR A 1 189 ? -14.222 5.801 17.494 1.00 94.38 189 THR A CA 1
ATOM 1501 C C . THR A 1 189 ? -15.706 5.469 17.347 1.00 94.38 189 THR A C 1
ATOM 1503 O O . THR A 1 189 ? -16.425 5.470 18.345 1.00 94.38 189 THR A O 1
ATOM 1506 N N . ASP A 1 190 ? -16.146 5.116 16.140 1.00 92.06 190 ASP A N 1
ATOM 1507 C CA . ASP A 1 190 ? -17.535 4.737 15.871 1.00 92.06 190 ASP A CA 1
ATOM 1508 C C . ASP A 1 190 ? -17.923 3.440 16.598 1.00 92.06 190 ASP A C 1
ATOM 1510 O O . ASP A 1 190 ? -18.986 3.367 17.215 1.00 92.06 190 ASP A O 1
ATOM 1514 N N . LEU A 1 191 ? -17.046 2.426 16.579 1.00 90.69 191 LEU A N 1
ATOM 1515 C CA . LEU A 1 191 ? -17.261 1.166 17.299 1.00 90.69 191 LEU A CA 1
ATOM 1516 C C . LEU A 1 191 ? -17.343 1.391 18.813 1.00 90.69 191 LEU A C 1
ATOM 1518 O O . LEU A 1 191 ? -18.233 0.843 19.456 1.00 90.69 191 LEU A O 1
ATOM 1522 N N . HIS A 1 192 ? -16.461 2.226 19.371 1.00 92.75 192 HIS A N 1
ATOM 1523 C CA . HIS A 1 192 ? -16.518 2.593 20.785 1.00 92.75 192 HIS A CA 1
ATOM 1524 C C . HIS A 1 192 ? -17.824 3.318 21.114 1.00 92.75 192 HIS A C 1
ATOM 1526 O O . HIS A 1 192 ? -18.484 2.965 22.079 1.00 92.75 192 HIS A O 1
ATOM 1532 N N . GLY A 1 193 ? -18.245 4.276 20.283 1.00 91.25 193 GLY A N 1
ATOM 1533 C CA . GLY A 1 193 ? -19.508 4.991 20.477 1.00 91.25 193 GLY A CA 1
ATOM 1534 C C . GLY A 1 193 ? -20.743 4.082 20.451 1.00 91.25 193 GLY A C 1
ATOM 1535 O O . GLY A 1 193 ? -21.731 4.387 21.119 1.00 91.25 193 GLY A O 1
ATOM 1536 N N . ALA A 1 194 ? -20.691 2.968 19.712 1.00 89.31 194 ALA A N 1
ATOM 1537 C CA . ALA A 1 194 ? -21.739 1.949 19.708 1.00 89.31 194 ALA A CA 1
ATOM 1538 C C . ALA A 1 194 ? -21.696 1.050 20.958 1.00 89.31 194 ALA A C 1
ATOM 1540 O O . ALA A 1 194 ? -22.747 0.738 21.519 1.00 89.31 194 ALA A O 1
ATOM 1541 N N . ASP A 1 195 ? -20.501 0.656 21.403 1.00 89.38 195 ASP A N 1
ATOM 1542 C CA . ASP A 1 195 ? -20.284 -0.114 22.628 1.00 89.38 195 ASP A CA 1
ATOM 1543 C C . ASP A 1 195 ? -18.961 0.278 23.313 1.00 89.38 195 ASP A C 1
ATOM 1545 O O . ASP A 1 195 ? -17.862 -0.148 22.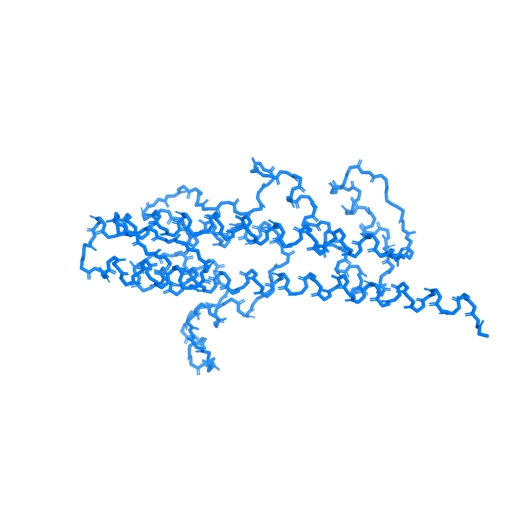940 1.00 89.38 195 ASP A O 1
ATOM 1549 N N . ASN A 1 196 ? -19.085 1.063 24.388 1.00 91.56 196 ASN A N 1
ATOM 1550 C CA . ASN A 1 196 ? -17.944 1.568 25.152 1.00 91.56 196 ASN A CA 1
ATOM 1551 C C . ASN A 1 196 ? -17.161 0.455 25.882 1.00 91.56 196 ASN A C 1
ATOM 1553 O O . ASN A 1 196 ? -16.075 0.718 26.400 1.00 91.56 196 ASN A O 1
ATOM 1557 N N . SER A 1 197 ? -17.700 -0.767 25.979 1.00 91.62 197 SER A N 1
ATOM 1558 C CA . SER A 1 197 ? -17.055 -1.889 26.673 1.00 91.62 197 SER A CA 1
ATOM 1559 C C . SER A 1 197 ? -16.063 -2.668 25.806 1.00 91.62 197 SER A C 1
ATOM 1561 O O . SER A 1 197 ? -15.292 -3.466 26.340 1.00 91.62 197 SER A O 1
ATOM 1563 N N . LEU A 1 198 ? -16.034 -2.411 24.492 1.00 89.62 198 LEU A N 1
ATOM 1564 C CA . LEU A 1 198 ? -15.206 -3.157 23.541 1.00 89.62 198 LEU A CA 1
ATOM 1565 C C . LEU A 1 198 ? -13.701 -3.030 23.808 1.00 89.62 198 LEU A C 1
ATOM 1567 O O . LEU A 1 198 ? -12.957 -3.987 23.603 1.00 89.62 198 LEU A O 1
ATOM 1571 N N . PHE A 1 199 ? -13.237 -1.849 24.225 1.00 93.56 199 PHE A N 1
ATOM 1572 C CA . PHE A 1 199 ? -11.826 -1.575 24.501 1.00 93.56 199 PHE A CA 1
ATOM 1573 C C . PHE A 1 199 ? -11.641 -0.247 25.245 1.00 93.56 199 PHE A C 1
ATOM 1575 O O . PHE A 1 199 ? -12.542 0.589 25.307 1.00 93.56 199 PHE A O 1
ATOM 1582 N N . VAL A 1 200 ? -10.425 -0.022 25.752 1.00 96.00 200 VAL A N 1
ATOM 1583 C CA . VAL A 1 200 ? -9.999 1.253 26.344 1.00 96.00 200 VAL A CA 1
ATOM 1584 C C . VAL A 1 200 ? -9.408 2.156 25.248 1.00 96.00 200 VAL A C 1
ATOM 1586 O O . VAL A 1 200 ? -8.391 1.790 24.651 1.00 96.00 200 VAL A O 1
ATOM 1589 N N . PRO A 1 201 ? -9.980 3.347 24.969 1.00 95.88 201 PRO A N 1
ATOM 1590 C CA . PRO A 1 201 ? -9.514 4.209 23.875 1.00 95.88 201 PRO A CA 1
ATOM 1591 C C . PRO A 1 201 ? -8.041 4.609 23.970 1.00 95.88 201 PRO A C 1
ATOM 1593 O O . PRO A 1 201 ? -7.347 4.685 22.960 1.00 95.88 201 PRO A O 1
ATOM 1596 N N . ALA A 1 202 ? -7.548 4.822 25.192 1.00 96.31 202 ALA A N 1
ATOM 1597 C CA . ALA A 1 202 ? -6.165 5.206 25.441 1.00 96.31 202 ALA A CA 1
ATOM 1598 C C . ALA A 1 202 ? -5.152 4.130 25.023 1.00 96.31 202 ALA A C 1
ATOM 1600 O O . ALA A 1 202 ? -4.071 4.488 24.553 1.00 96.31 202 ALA A O 1
ATOM 1601 N N . ASP A 1 203 ? -5.506 2.852 25.183 1.00 96.19 203 ASP A N 1
ATOM 1602 C CA . ASP A 1 203 ? -4.655 1.720 24.812 1.00 96.19 203 ASP A CA 1
ATOM 1603 C C . ASP A 1 203 ? -4.653 1.558 23.289 1.00 96.19 203 ASP A C 1
ATOM 1605 O O . ASP A 1 203 ? -3.591 1.472 22.677 1.00 96.19 203 ASP A O 1
ATOM 1609 N N . LYS A 1 204 ? -5.828 1.658 22.648 1.00 94.62 204 LYS A N 1
ATOM 1610 C CA . LYS A 1 204 ? -5.942 1.611 21.181 1.00 94.62 204 LYS A CA 1
ATOM 1611 C C . LYS A 1 204 ? -5.235 2.757 20.472 1.00 94.62 204 LYS A C 1
ATOM 1613 O O . LYS A 1 204 ? -4.536 2.516 19.490 1.00 94.62 204 LYS A O 1
ATOM 1618 N N . ALA A 1 205 ? -5.360 3.980 20.979 1.00 95.12 205 ALA A N 1
ATOM 1619 C CA . ALA A 1 205 ? -4.602 5.111 20.459 1.00 95.12 205 ALA A CA 1
ATOM 1620 C C . ALA A 1 205 ? -3.085 4.875 20.590 1.00 95.12 205 ALA A C 1
ATOM 1622 O O . ALA A 1 205 ? -2.345 5.154 19.654 1.00 95.12 205 ALA A O 1
ATOM 1623 N N . GLN A 1 206 ? -2.610 4.302 21.704 1.00 96.81 206 GLN A N 1
ATOM 1624 C CA . GLN A 1 206 ? -1.182 4.021 21.885 1.00 96.81 206 GLN A CA 1
ATOM 1625 C C . GLN A 1 206 ? -0.679 2.909 20.953 1.00 96.81 206 GLN A C 1
ATOM 1627 O O . GLN A 1 206 ? 0.419 3.020 20.405 1.00 96.81 206 GLN A O 1
ATOM 1632 N N . GLU A 1 207 ? -1.462 1.845 20.761 1.00 94.75 207 GLU A N 1
ATOM 1633 C CA . GLU A 1 207 ? -1.139 0.758 19.829 1.00 94.75 207 GLU A CA 1
ATOM 1634 C C . GLU A 1 207 ? -0.998 1.284 18.395 1.00 94.75 207 GLU A C 1
ATOM 1636 O O . GLU A 1 207 ? 0.023 1.032 17.754 1.00 94.75 207 GLU A O 1
ATOM 1641 N N . LEU A 1 208 ? -1.980 2.060 17.915 1.00 95.19 208 LEU A N 1
ATOM 1642 C CA . LEU A 1 208 ? -1.928 2.672 16.585 1.00 95.19 208 LEU A CA 1
ATOM 1643 C C . LEU A 1 208 ? -0.738 3.617 16.446 1.00 95.19 208 LEU A C 1
ATOM 1645 O O . LEU A 1 208 ? -0.019 3.541 15.450 1.00 95.19 208 LEU A O 1
ATOM 1649 N N . ALA A 1 209 ? -0.503 4.462 17.451 1.00 94.56 209 ALA A N 1
ATOM 1650 C CA . ALA A 1 209 ? 0.585 5.422 17.394 1.00 94.56 209 ALA A CA 1
ATOM 1651 C C . ALA A 1 209 ? 1.955 4.738 17.303 1.00 94.56 209 ALA A C 1
ATOM 1653 O O . ALA A 1 209 ? 2.803 5.101 16.488 1.00 94.56 209 ALA A O 1
ATOM 1654 N N . THR A 1 210 ? 2.128 3.651 18.059 1.00 94.94 210 THR A N 1
ATOM 1655 C CA . THR A 1 210 ? 3.344 2.829 18.028 1.00 94.94 210 THR A CA 1
ATOM 1656 C C . THR A 1 210 ? 3.527 2.145 16.671 1.00 94.94 210 THR A C 1
ATOM 1658 O O . THR A 1 210 ? 4.623 2.155 16.116 1.00 94.94 210 THR A O 1
ATOM 1661 N N . GLN A 1 211 ? 2.465 1.556 16.115 1.00 94.06 211 GLN A N 1
ATOM 1662 C CA . GLN A 1 211 ? 2.535 0.795 14.863 1.00 94.06 211 GLN A CA 1
ATOM 1663 C C . GLN A 1 211 ? 2.768 1.676 13.631 1.00 94.06 211 GLN A C 1
ATOM 1665 O O . GLN A 1 211 ? 3.493 1.269 12.728 1.00 94.06 211 GLN A O 1
ATOM 1670 N N . PHE A 1 212 ? 2.189 2.877 13.597 1.00 92.94 212 PHE A N 1
ATOM 1671 C CA . PHE A 1 212 ? 2.358 3.827 12.492 1.00 92.94 212 PHE A CA 1
ATOM 1672 C C . PHE A 1 212 ? 3.449 4.875 12.748 1.00 92.94 212 PHE A C 1
ATOM 1674 O O . PHE A 1 212 ? 3.726 5.683 11.865 1.00 92.94 212 PHE A O 1
ATOM 1681 N N . SER A 1 213 ? 4.087 4.853 13.926 1.00 93.06 213 SER A N 1
ATOM 1682 C CA . SER A 1 213 ? 5.114 5.822 14.342 1.00 93.06 213 SER A CA 1
ATOM 1683 C C . SER A 1 213 ? 4.665 7.283 14.185 1.00 93.06 213 SER A C 1
ATOM 1685 O O . SER A 1 213 ? 5.420 8.139 13.727 1.00 93.06 213 SER A O 1
ATOM 1687 N N . THR A 1 214 ? 3.410 7.563 14.532 1.00 93.38 214 THR A N 1
ATOM 1688 C CA . THR A 1 214 ? 2.786 8.888 14.432 1.00 93.38 214 THR A CA 1
ATOM 1689 C C . THR A 1 214 ? 1.699 9.025 15.488 1.00 93.38 214 THR A C 1
ATOM 1691 O O . THR A 1 214 ? 1.213 8.024 15.995 1.00 93.38 214 THR A O 1
ATOM 1694 N N . SER A 1 215 ? 1.267 10.243 15.805 1.00 94.44 215 SER A N 1
ATOM 1695 C CA . SER A 1 215 ? 0.192 10.428 16.779 1.00 94.44 215 SER A CA 1
ATOM 1696 C C . SER A 1 215 ? -1.121 9.818 16.289 1.00 94.44 215 SER A C 1
ATOM 1698 O O . SER A 1 215 ? -1.473 10.012 15.124 1.00 94.44 215 SER A O 1
ATOM 1700 N N . ALA A 1 216 ? -1.874 9.185 17.190 1.00 96.31 216 ALA A N 1
ATOM 1701 C CA . ALA A 1 216 ? -3.191 8.632 16.891 1.00 96.31 216 ALA A CA 1
ATOM 1702 C C . ALA A 1 216 ? -4.263 9.110 17.882 1.00 96.31 216 ALA A C 1
ATOM 1704 O O . ALA A 1 216 ? -3.996 9.231 19.082 1.00 96.31 216 ALA A O 1
ATOM 1705 N N . THR A 1 217 ? -5.487 9.332 17.403 1.00 97.00 217 THR A N 1
ATOM 1706 C CA . THR A 1 217 ? -6.650 9.757 18.191 1.00 97.00 217 THR A CA 1
ATOM 1707 C C . THR A 1 217 ? -7.803 8.758 18.084 1.00 97.00 217 THR A C 1
ATOM 1709 O O . THR A 1 217 ? -8.374 8.565 17.018 1.00 97.00 217 THR A O 1
ATOM 1712 N N . VAL A 1 218 ? -8.226 8.175 19.209 1.00 95.69 218 VAL A N 1
ATOM 1713 C CA . VAL A 1 218 ? -9.378 7.256 19.275 1.00 95.69 218 VAL A CA 1
ATOM 1714 C C . VAL A 1 218 ? -10.354 7.734 20.346 1.00 95.69 218 VAL A C 1
ATOM 1716 O O . VAL A 1 218 ? -9.956 7.969 21.485 1.00 95.69 218 VAL A O 1
ATOM 1719 N N . ALA A 1 219 ? -11.629 7.903 19.984 1.00 93.81 219 ALA A N 1
ATOM 1720 C CA . ALA A 1 219 ? -12.699 8.386 20.866 1.00 93.81 219 ALA A CA 1
ATOM 1721 C C . ALA A 1 219 ? -12.322 9.653 21.669 1.00 93.81 219 ALA A C 1
ATOM 1723 O O . ALA A 1 219 ? -12.624 9.780 22.853 1.00 93.81 219 ALA A O 1
ATOM 1724 N N . GLY A 1 220 ? -11.623 10.592 21.019 1.00 92.88 220 GLY A N 1
ATOM 1725 C CA . GLY A 1 220 ? -11.174 11.855 21.619 1.00 92.88 220 GLY A CA 1
ATOM 1726 C C . GLY A 1 220 ? -9.896 11.767 22.464 1.00 92.88 220 GLY A C 1
ATOM 1727 O O . GLY A 1 220 ? -9.432 12.795 22.954 1.00 92.88 220 GLY A O 1
ATOM 1728 N N . VAL A 1 221 ? -9.297 10.580 22.619 1.00 95.31 221 VAL A N 1
ATOM 1729 C CA . VAL A 1 221 ? -8.016 10.388 23.313 1.00 95.31 221 VAL A CA 1
ATOM 1730 C C . VAL A 1 221 ? -6.879 10.328 22.301 1.00 95.31 221 VAL A C 1
ATOM 1732 O O . VAL A 1 221 ? -6.874 9.449 21.445 1.00 95.31 221 VAL A O 1
ATOM 1735 N N . THR A 1 222 ? -5.897 11.221 22.434 1.00 95.94 222 THR A N 1
ATOM 1736 C CA . THR A 1 222 ? -4.713 11.272 21.562 1.00 95.94 222 THR A CA 1
ATOM 1737 C C . THR A 1 222 ? -3.477 10.712 22.260 1.00 95.94 222 THR A C 1
ATOM 1739 O O . THR A 1 222 ? -3.202 11.053 23.415 1.00 95.94 222 THR A O 1
ATOM 1742 N N . ARG A 1 223 ? -2.701 9.888 21.552 1.00 95.12 223 ARG A N 1
ATOM 1743 C CA . ARG A 1 223 ? -1.398 9.369 21.984 1.00 95.12 223 ARG A CA 1
ATOM 1744 C C . ARG A 1 223 ? -0.316 9.695 20.949 1.00 95.12 223 ARG A C 1
ATOM 1746 O O . ARG A 1 223 ? -0.641 9.705 19.763 1.00 95.12 223 ARG A O 1
ATOM 1753 N N . PRO A 1 224 ? 0.914 10.017 21.388 1.00 89.62 224 PRO A N 1
ATOM 1754 C CA . PRO A 1 224 ? 2.053 10.231 20.503 1.00 89.62 224 PRO A CA 1
ATOM 1755 C C . PRO A 1 224 ? 2.656 8.915 20.004 1.00 89.62 224 PRO A C 1
ATOM 1757 O O . PRO A 1 224 ? 2.539 7.889 20.721 1.00 89.62 224 PRO A O 1
#

Radius of gyration: 20.3 Å; chains: 1; bounding box: 61×36×54 Å

pLDDT: mean 86.87, std 11.51, range [47.84, 97.56]

Sequence (224 aa):
MHPAAFERHQHRLRRLVIVALAEAFERYLKEVGAICVDHVAPLVTDDRLKVLPVTAIGVAAHFKEDGLGKALCEASTWLDCDAVTKRFGRLLADHHSTSQGLRLFAQDVDADRYTALKTVFQLRHSIVHNLGVITGSDAAKLRLLTKREVEPKQLWPTNGDVMYVKLFLEDTADWMNEQVIRRLETLLTDLHGADNSLFVPADKAQELATQFSTSATVAGVTRP